Protein 6ZPM (pdb70)

Organism: Trypanosoma cruzi (NCBI:txid5693)

Secondary structure (DSSP, 8-state):
-HHHHHHHHHHHHHHHHHHHHHHHHHHHHHHHHHHHHHHHHHHHHHHHHHHHHHHHHHHHHHHHHHHHHHHHHHHHHHHHHHHHHHHHHHHHHHHHHHHHHT-/-HHHHHHHHHHHHHHHHHHHHHHHHHHHHHHHHHHHHHHHHHHHHHHHHHHHHHHHHHHHHHHHHHHHHHHHHHHHHHHHHHHHHHHHHHHHHHHHHHH-

Foldseek 3Di:
DVVVVVVVVVVVVVVVVVVVVVVVVVVVVVVVVVVVVVVVVVVVVVVVVVVVVVVVVVVVVVVVVVVVVVVVVVVVVVVVVVVVVVVVVVVVVVVVVVVVVVD/DVVVVVVVVVVVVVVVVVVVVVVVVVVVVVVVVVVVVVVVVVVVVVVVVVVVVVVVVVVVVVVVVVVVVVVVVVVVVVVVVVVVVVVVVVVVVVCVVVVD

Structure (mmCIF, N/CA/C/O backbone):
data_6ZPM
#
_entry.id   6ZPM
#
_cell.length_a   33.620
_cell.length_b   25.310
_cell.length_c   136.880
_cell.angle_alpha   90.000
_cell.angle_beta   96.810
_cell.angle_gamma   90.000
#
_symmetry.space_group_name_H-M   'P 1 21 1'
#
loop_
_entity.id
_entity.type
_entity.pdbx_description
1 polymer 'Trypanosoma cruzi KKT4 117-218'
2 non-polymer THREONINE
3 water water
#
loop_
_atom_site.group_PDB
_atom_site.id
_atom_site.type_symbol
_atom_site.label_atom_id
_atom_site.label_alt_id
_atom_site.label_comp_id
_atom_site.label_asym_id
_atom_site.label_entity_id
_atom_site.label_seq_id
_atom_site.pdbx_PDB_ins_code
_atom_site.Cartn_x
_atom_site.Cartn_y
_atom_site.Cartn_z
_atom_site.occupancy
_atom_site.B_iso_or_equiv
_atom_site.auth_seq_id
_atom_site.auth_comp_id
_atom_site.auth_asym_id
_atom_site.auth_atom_id
_atom_site.pdbx_PDB_model_num
ATOM 1 N N . SER A 1 2 ? 45.606 5.848 194.881 1.00 38.38 116 SER A N 1
ATOM 2 C CA . SER A 1 2 ? 44.293 5.340 194.425 1.00 40.90 116 SER A CA 1
ATOM 3 C C . SER A 1 2 ? 43.615 6.489 193.713 1.00 29.09 116 SER A C 1
ATOM 4 O O . SER A 1 2 ? 43.188 6.302 192.653 1.00 34.40 116 SER A O 1
ATOM 6 N N . SER A 1 3 ? 43.550 7.635 194.359 1.00 31.42 117 SER A N 1
ATOM 7 C CA . SER A 1 3 ? 43.049 8.851 193.696 1.00 29.28 117 SER A CA 1
ATOM 8 C C . SER A 1 3 ? 43.852 9.023 192.398 1.00 30.58 117 SER A C 1
ATOM 9 O O . SER A 1 3 ? 43.250 9.263 191.369 1.00 23.43 117 SER A O 1
ATOM 12 N N . LEU A 1 4 ? 45.173 9.014 192.455 1.00 28.53 118 LEU A N 1
ATOM 13 C CA . LEU A 1 4 ? 45.954 9.198 191.222 1.00 24.56 118 LEU A CA 1
ATOM 14 C C . LEU A 1 4 ? 45.638 8.083 190.222 1.00 28.64 118 LEU A C 1
ATOM 15 O O . LEU A 1 4 ? 45.407 8.386 189.079 1.00 21.15 118 LEU A O 1
ATOM 20 N N . GLN A 1 5 ? 45.612 6.843 190.681 1.00 28.16 119 GLN A N 1
ATOM 21 C CA . GLN A 1 5 ? 45.378 5.727 189.769 1.00 26.57 119 GLN A CA 1
ATOM 22 C C . GLN A 1 5 ? 43.985 5.795 189.154 1.00 22.08 119 GLN A C 1
ATOM 23 O O . GLN A 1 5 ? 43.806 5.460 187.979 1.00 26.45 119 GLN A O 1
ATOM 25 N N . ARG A 1 6 ? 42.985 6.220 189.931 1.00 27.56 120 ARG A N 1
ATOM 26 C CA . ARG A 1 6 ? 41.636 6.339 189.384 1.00 26.66 120 ARG A CA 1
ATOM 27 C C . ARG A 1 6 ? 41.594 7.350 188.244 1.00 23.62 120 ARG A C 1
ATOM 28 O O . ARG A 1 6 ? 41.004 7.087 187.189 1.00 20.23 120 ARG A O 1
ATOM 30 N N . TYR A 1 7 ? 42.239 8.504 188.432 1.00 20.33 121 TYR A N 1
ATOM 31 C CA . TYR A 1 7 ? 42.265 9.529 187.393 1.00 15.28 121 TYR A CA 1
ATOM 32 C C . TYR A 1 7 ? 43.025 9.056 186.161 1.00 19.60 121 TYR A C 1
ATOM 33 O O . TYR A 1 7 ? 42.573 9.271 185.030 1.00 13.32 121 TYR A O 1
ATOM 42 N N . GLU A 1 8 ? 44.178 8.407 186.359 1.00 18.05 122 GLU A N 1
ATOM 43 C CA . GLU A 1 8 ? 44.994 7.967 185.229 1.00 18.95 122 GLU A CA 1
ATOM 44 C C . GLU A 1 8 ? 44.285 6.899 184.402 1.00 16.97 122 GLU A C 1
ATOM 45 O O . GLU A 1 8 ? 44.438 6.862 183.174 1.00 17.59 122 GLU A O 1
ATOM 51 N N . LYS A 1 9 ? 43.506 6.031 185.048 1.00 18.28 123 LYS A N 1
ATOM 52 C CA . LYS A 1 9 ? 42.737 5.040 184.301 1.00 25.53 123 LYS A CA 1
ATOM 53 C C . LYS A 1 9 ? 41.663 5.706 183.452 1.00 23.55 123 LYS A C 1
ATOM 54 O O . LYS A 1 9 ? 41.437 5.315 182.301 1.00 22.37 123 LYS A O 1
ATOM 56 N N . LEU A 1 10 ? 40.986 6.711 184.007 1.00 21.05 124 LEU A N 1
ATOM 57 C CA . LEU A 1 10 ? 40.004 7.459 183.232 1.00 19.60 124 LEU A CA 1
ATOM 58 C C . LEU A 1 10 ? 40.664 8.266 182.117 1.00 14.56 124 LEU A C 1
ATOM 59 O O . LEU A 1 10 ? 40.068 8.447 181.047 1.00 19.71 124 LEU A O 1
ATOM 64 N N . VAL A 1 11 ? 41.895 8.739 182.339 1.00 20.07 125 VAL A N 1
ATOM 65 C CA . VAL A 1 11 ? 42.620 9.481 181.308 1.00 17.84 125 VAL A CA 1
ATOM 66 C C . VAL A 1 11 ? 42.869 8.605 180.086 1.00 19.35 125 VAL A C 1
ATOM 67 O O . VAL A 1 11 ? 42.746 9.057 178.940 1.00 17.71 125 VAL A O 1
ATOM 71 N N . LYS A 1 12 ? 43.237 7.340 180.307 1.00 27.00 126 LYS A N 1
ATOM 72 C CA . LYS A 1 12 ? 43.507 6.450 179.182 1.00 24.90 126 LYS A CA 1
ATOM 73 C C . LYS A 1 12 ? 42.241 6.184 178.379 1.00 21.45 126 LYS A C 1
ATOM 74 O O . LYS A 1 12 ? 42.281 6.115 177.146 1.00 21.85 126 LYS A O 1
ATOM 76 N N . GLU A 1 13 ? 41.105 6.031 179.065 1.00 19.12 127 GLU A N 1
ATOM 77 C CA . GLU A 1 13 ? 39.836 5.900 178.362 1.00 19.40 127 GLU A CA 1
ATOM 78 C C . GLU A 1 13 ? 39.511 7.161 177.574 1.00 18.81 127 GLU A C 1
ATOM 79 O O . GLU A 1 13 ? 38.930 7.083 176.485 1.00 21.52 127 GLU A O 1
ATOM 85 N N . CYS A 1 14 ? 39.900 8.329 178.086 1.00 18.32 128 CYS A N 1
ATOM 86 C CA . CYS A 1 14 ? 39.578 9.558 177.372 1.00 19.91 128 CYS A CA 1
ATOM 87 C C . CYS A 1 14 ? 40.386 9.653 176.072 1.00 20.16 128 CYS A C 1
ATOM 88 O O . CYS A 1 14 ? 39.860 10.106 175.048 1.00 21.07 128 CYS A O 1
ATOM 91 N N . ARG A 1 15 ? 41.604 9.153 176.134 1.00 27.02 129 ARG A N 1
ATOM 92 C CA . ARG A 1 15 ? 42.469 9.078 174.942 1.00 26.20 129 ARG A CA 1
ATOM 93 C C . ARG A 1 15 ? 41.839 8.122 173.913 1.00 20.67 129 ARG A C 1
ATOM 94 O O . ARG A 1 15 ? 41.791 8.511 172.811 1.00 26.86 129 ARG A O 1
ATOM 102 N N . ARG A 1 16 ? 41.407 6.919 174.296 1.00 23.35 130 ARG A N 1
ATOM 103 C CA . ARG A 1 16 ? 40.761 5.943 173.431 1.00 24.77 130 ARG A CA 1
ATOM 104 C C . ARG A 1 16 ? 39.542 6.544 172.748 1.00 28.77 130 ARG A C 1
ATOM 105 O O . ARG A 1 16 ? 39.369 6.411 171.533 1.00 28.27 130 ARG A O 1
ATOM 113 N N . LEU A 1 17 ? 38.700 7.240 173.513 1.00 22.38 131 LEU A N 1
ATOM 114 C CA . LEU A 1 17 ? 37.535 7.886 172.915 1.00 25.48 131 LEU A CA 1
ATOM 115 C C . LEU A 1 17 ? 37.953 9.001 171.968 1.00 23.32 131 LEU A C 1
ATOM 116 O O . LEU A 1 17 ? 37.403 9.130 170.866 1.00 23.03 131 LEU A O 1
ATOM 121 N N . GLU A 1 18 ? 38.928 9.814 172.381 1.00 26.15 132 GLU A N 1
ATOM 122 C CA . GLU A 1 18 ? 39.405 10.900 171.5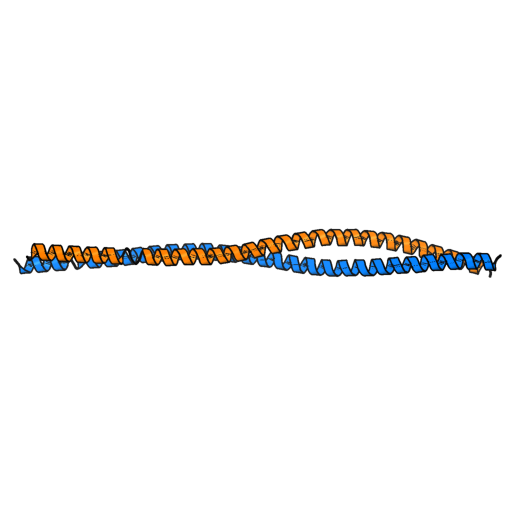34 1.00 26.43 132 GLU A CA 1
ATOM 123 C C . GLU A 1 18 ? 39.976 10.366 170.225 1.00 29.13 132 GLU A C 1
ATOM 124 O O . GLU A 1 18 ? 39.650 10.868 169.144 1.00 28.19 132 GLU A O 1
ATOM 130 N N . GLU A 1 19 ? 40.825 9.338 170.302 1.00 28.75 133 GLU A N 1
ATOM 131 C CA . GLU A 1 19 ? 41.374 8.746 169.084 1.00 37.87 133 GLU A CA 1
ATOM 132 C C . GLU A 1 19 ? 40.275 8.138 168.223 1.00 33.33 133 GLU A C 1
ATOM 133 O O . GLU A 1 19 ? 40.328 8.218 166.990 1.00 39.40 133 GLU A O 1
ATOM 135 N N . GLU A 1 20 ? 39.268 7.527 168.853 1.00 30.19 134 GLU A N 1
ATOM 136 C CA . GLU A 1 20 ? 38.175 6.931 168.089 1.00 35.15 134 GLU A CA 1
ATOM 137 C C . GLU A 1 20 ? 37.332 7.998 167.403 1.00 32.93 134 GLU A C 1
ATOM 138 O O . GLU A 1 20 ? 36.850 7.793 166.283 1.00 33.77 134 GLU A O 1
ATOM 144 N N . LEU A 1 21 ? 37.141 9.143 168.059 1.00 36.18 135 LEU A N 1
ATOM 145 C CA . LEU A 1 21 ? 36.395 10.235 167.446 1.00 30.19 135 LEU A CA 1
ATOM 146 C C . LEU A 1 21 ? 37.141 10.808 166.248 1.00 38.08 135 LEU A C 1
ATOM 147 O O . LEU A 1 21 ? 36.521 11.200 165.252 1.00 37.06 135 LEU A O 1
ATOM 152 N N . GLU A 1 22 ? 38.473 10.864 166.323 1.00 35.21 136 GLU A N 1
ATOM 153 C CA . GLU A 1 22 ? 39.250 11.393 165.207 1.00 39.03 136 GLU A CA 1
ATOM 154 C C . GLU A 1 22 ? 39.178 10.473 163.998 1.00 36.43 136 GLU A C 1
ATOM 155 O O . GLU A 1 22 ? 39.070 10.944 162.861 1.00 33.12 136 GLU A O 1
ATOM 161 N N . GLN A 1 23 ? 39.250 9.160 164.227 1.00 41.67 137 GLN A N 1
ATOM 162 C CA . GLN A 1 23 ? 39.081 8.204 163.139 1.00 42.30 137 GLN A CA 1
ATOM 163 C C . GLN A 1 23 ? 37.711 8.355 162.492 1.00 41.28 137 GLN A C 1
ATOM 164 O O . GLN A 1 23 ? 37.590 8.370 161.263 1.00 39.55 137 GLN A O 1
ATOM 170 N N . LYS A 1 24 ? 36.663 8.475 163.311 1.00 36.25 138 LYS A N 1
ATOM 171 C CA . LYS A 1 24 ? 35.324 8.679 162.767 1.00 36.77 138 LYS A CA 1
ATOM 172 C C . LYS A 1 24 ? 35.201 10.034 162.085 1.00 40.66 138 LYS A C 1
ATOM 173 O O . LYS A 1 24 ? 34.480 10.164 161.088 1.00 42.43 138 LYS A O 1
ATOM 175 N N . THR A 1 25 ? 35.895 11.050 162.600 1.00 33.62 139 THR A N 1
ATOM 176 C CA . THR A 1 25 ? 35.895 12.352 161.944 1.00 33.51 139 THR A CA 1
ATOM 177 C C . THR A 1 25 ? 36.567 12.277 160.579 1.00 42.99 139 THR A C 1
ATOM 178 O O . THR A 1 25 ? 36.094 12.882 159.609 1.00 39.75 139 THR A O 1
ATOM 182 N N . HIS A 1 26 ? 37.671 11.535 160.485 1.00 39.37 140 HIS A N 1
ATOM 183 C CA . HIS A 1 26 ? 38.346 11.363 159.203 1.00 44.56 140 HIS A CA 1
ATOM 184 C C . HIS A 1 26 ? 37.479 10.580 158.226 1.00 46.45 140 HIS A C 1
ATOM 185 O O . HIS A 1 26 ? 37.413 10.918 157.037 1.00 39.96 140 HIS A O 1
ATOM 192 N N . GLU A 1 27 ? 36.803 9.535 158.710 1.00 42.34 141 GLU A N 1
ATOM 193 C CA . GLU A 1 27 ? 35.922 8.754 157.846 1.00 43.82 141 GLU A CA 1
ATOM 194 C C . GLU A 1 27 ? 34.760 9.595 157.335 1.00 46.58 141 GLU A C 1
ATOM 195 O O . GLU A 1 27 ? 34.366 9.479 156.169 1.00 40.97 141 GLU A O 1
ATOM 201 N N . ALA A 1 28 ? 34.194 10.445 158.195 1.00 43.71 142 ALA A N 1
ATOM 202 C CA . ALA A 1 28 ? 33.133 11.337 157.746 1.00 38.84 142 ALA A CA 1
ATOM 203 C C . ALA A 1 28 ? 33.664 12.392 156.787 1.00 47.43 142 ALA A C 1
ATOM 204 O O . ALA A 1 28 ? 32.941 12.828 155.884 1.00 47.73 142 ALA A O 1
ATOM 206 N N . SER A 1 29 ? 34.918 12.813 156.965 1.00 47.77 143 SER A N 1
ATOM 207 C CA . SER A 1 29 ? 35.499 13.797 156.058 1.00 49.49 143 SER A CA 1
ATOM 208 C C . SER A 1 29 ? 35.721 13.201 154.674 1.00 47.97 143 SER A C 1
ATOM 209 O O . SER A 1 29 ? 35.435 13.850 153.660 1.00 49.16 143 SER A O 1
ATOM 212 N N . ASP A 1 30 ? 36.212 11.959 154.609 1.00 49.04 144 ASP A N 1
ATOM 213 C CA . ASP A 1 30 ? 36.380 11.292 153.322 1.00 44.31 144 ASP A CA 1
ATOM 214 C C . ASP A 1 30 ? 35.036 11.014 152.661 1.00 46.59 144 ASP A C 1
ATOM 215 O O . ASP A 1 30 ? 34.901 11.136 151.437 1.00 47.67 144 ASP A O 1
ATOM 220 N N . ALA A 1 31 ? 34.031 10.634 153.451 1.00 42.79 145 ALA A N 1
ATOM 221 C CA . ALA A 1 31 ? 32.737 10.272 152.883 1.00 44.58 145 ALA A CA 1
ATOM 222 C C . ALA A 1 31 ? 32.051 11.478 152.254 1.00 48.06 145 ALA A C 1
ATOM 223 O O . ALA A 1 31 ? 31.592 11.416 151.108 1.00 45.42 145 ALA A O 1
ATOM 225 N N . SER A 1 32 ? 31.971 12.589 152.990 1.00 43.21 146 SER A N 1
ATOM 226 C CA . SER A 1 32 ? 31.302 13.775 152.469 1.00 47.55 146 SER A CA 1
ATOM 227 C C . SER A 1 32 ? 32.039 14.386 151.283 1.00 48.91 146 SER A C 1
ATOM 228 O O . SER A 1 32 ? 31.414 15.076 150.470 1.00 46.35 146 SER A O 1
ATOM 231 N N . GLN A 1 33 ? 33.349 14.157 151.166 1.00 46.44 147 GLN A N 1
ATOM 232 C CA . GLN A 1 33 ? 34.056 14.584 149.964 1.00 50.11 147 GLN A CA 1
ATOM 233 C C . GLN A 1 33 ? 33.672 13.717 148.772 1.00 55.61 147 GLN A C 1
ATOM 234 O O . GLN A 1 33 ? 33.515 14.221 147.653 1.00 46.91 147 GLN A O 1
ATOM 240 N N . ARG A 1 34 ? 33.511 12.410 148.994 1.00 51.00 148 ARG A N 1
ATOM 241 C CA . ARG A 1 34 ? 33.093 11.526 147.913 1.00 44.26 148 ARG A CA 1
ATOM 242 C C . ARG A 1 34 ? 31.666 11.825 147.467 1.00 48.85 148 ARG A C 1
ATOM 243 O O . ARG A 1 34 ? 31.355 11.696 146.278 1.00 53.26 148 ARG A O 1
ATOM 251 N N . VAL A 1 35 ? 30.791 12.229 148.391 1.00 45.26 149 VAL A N 1
ATOM 252 C CA . VAL A 1 35 ? 29.446 12.653 148.005 1.00 46.33 149 VAL A CA 1
ATOM 253 C C . VAL A 1 35 ? 29.522 13.830 147.044 1.00 49.22 149 VAL A C 1
ATOM 254 O O . VAL A 1 35 ? 28.847 13.855 146.008 1.00 49.35 149 VAL A O 1
ATOM 258 N N . ARG A 1 36 ? 30.344 14.828 147.380 1.00 49.76 150 ARG A N 1
ATOM 259 C CA . ARG A 1 36 ? 30.433 16.027 146.553 1.00 51.75 150 ARG A CA 1
ATOM 260 C C . ARG A 1 36 ? 30.955 15.702 145.160 1.00 48.96 150 ARG A C 1
ATOM 261 O O . ARG A 1 36 ? 30.494 16.277 144.168 1.00 47.33 150 ARG A O 1
ATOM 269 N N . GLN A 1 37 ? 31.918 14.782 145.064 1.00 47.93 151 GLN A N 1
ATOM 270 C CA . GLN A 1 37 ? 32.410 14.361 143.757 1.00 48.19 151 GLN A CA 1
ATOM 271 C C . GLN A 1 37 ? 31.337 13.606 142.982 1.00 51.36 151 GLN A C 1
ATOM 272 O O . GLN A 1 37 ? 31.225 13.755 141.759 1.00 47.31 151 GLN A O 1
ATOM 278 N N . LEU A 1 38 ? 30.548 12.781 143.676 1.00 47.67 152 LEU A N 1
ATOM 279 C CA . LEU A 1 38 ? 29.476 12.051 143.007 1.00 49.51 152 LEU A CA 1
ATOM 280 C C . LEU A 1 38 ? 28.389 12.995 142.516 1.00 46.61 152 LEU A C 1
ATOM 281 O O . LEU A 1 38 ? 27.851 12.811 141.419 1.00 47.03 152 LEU A O 1
ATOM 286 N N . GLU A 1 39 ? 28.048 14.006 143.318 1.00 46.07 153 GLU A N 1
ATOM 287 C CA . GLU A 1 39 ? 27.017 14.953 142.907 1.00 47.88 153 GLU A CA 1
ATOM 288 C C . GLU A 1 39 ? 27.448 15.733 141.671 1.00 50.64 153 GLU A C 1
ATOM 289 O O . GLU A 1 39 ? 26.620 16.046 140.807 1.00 45.68 153 GLU A O 1
ATOM 295 N N . ARG A 1 40 ? 28.742 16.003 141.561 1.00 45.37 154 ARG A N 1
ATOM 296 C CA . ARG A 1 40 ? 29.290 16.728 140.392 1.00 44.82 154 ARG A CA 1
ATOM 297 C C . ARG A 1 40 ? 29.236 15.799 139.181 1.00 54.42 154 ARG A C 1
ATOM 298 O O . ARG A 1 40 ? 28.791 16.230 138.119 1.00 57.43 154 ARG A O 1
ATOM 306 N N . GLU A 1 41 ? 29.689 14.560 139.357 1.00 49.53 155 GLU A N 1
ATOM 307 C CA . GLU A 1 41 ? 29.644 13.590 138.268 1.00 45.85 155 GLU A CA 1
ATOM 308 C C . GLU A 1 41 ? 28.210 13.281 137.858 1.00 46.25 155 GLU A C 1
ATOM 309 O O . GLU A 1 41 ? 27.941 13.050 136.675 1.00 50.53 155 GLU A O 1
ATOM 311 N N . THR A 1 42 ? 27.280 13.283 138.816 1.00 46.63 156 THR A N 1
ATOM 312 C CA . THR A 1 42 ? 25.878 13.027 138.497 1.00 46.18 156 THR A CA 1
ATOM 313 C C . THR A 1 42 ? 25.314 14.094 137.565 1.00 51.69 156 THR A C 1
ATOM 314 O O . THR A 1 42 ? 24.621 13.774 136.591 1.00 48.72 156 THR A O 1
ATOM 318 N N . THR A 1 43 ? 25.598 15.370 137.840 1.00 50.73 157 THR A N 1
ATOM 319 C CA . THR A 1 43 ? 25.089 16.432 136.976 1.00 56.88 157 THR A CA 1
ATOM 320 C C . THR A 1 43 ? 25.835 16.472 135.647 1.00 54.70 157 THR A C 1
ATOM 321 O O . THR A 1 43 ? 25.261 16.842 134.619 1.00 44.79 157 THR A O 1
ATOM 325 N N . ARG A 1 44 ? 27.116 16.102 135.656 1.00 54.08 158 ARG A N 1
ATOM 326 C CA . ARG A 1 44 ? 27.874 16.032 134.410 1.00 51.45 158 ARG A CA 1
ATOM 327 C C . ARG A 1 44 ? 27.339 14.931 133.507 1.00 49.12 158 ARG A C 1
ATOM 328 O O . ARG A 1 44 ? 27.166 15.138 132.300 1.00 48.62 158 ARG A O 1
ATOM 330 N N . LEU A 1 45 ? 27.061 13.756 134.076 1.00 44.62 159 LEU A N 1
ATOM 331 C CA . LEU A 1 45 ? 26.494 12.669 133.286 1.00 48.95 159 LEU A CA 1
ATOM 332 C C . LEU A 1 45 ? 25.076 12.995 132.834 1.00 50.69 159 LEU A C 1
ATOM 333 O O . LEU A 1 45 ? 24.709 12.724 131.685 1.00 43.15 159 LEU A O 1
ATOM 338 N N . MET A 1 46 ? 24.264 13.573 133.722 1.00 43.19 160 MET A N 1
ATOM 339 C CA . MET A 1 46 ? 22.912 13.970 133.338 1.00 51.02 160 MET A CA 1
ATOM 340 C C . MET A 1 46 ? 22.937 14.957 132.177 1.00 53.96 160 MET A C 1
ATOM 341 O O . MET A 1 46 ? 22.118 14.864 131.253 1.00 48.36 160 MET A O 1
ATOM 346 N N . ARG A 1 47 ? 23.878 15.905 132.205 1.00 48.62 161 ARG A N 1
ATOM 347 C CA . ARG A 1 47 ? 23.994 16.868 131.115 1.00 58.12 161 ARG A CA 1
ATOM 348 C C . ARG A 1 47 ? 24.339 16.178 129.800 1.00 59.09 161 ARG A C 1
ATOM 349 O O . ARG A 1 47 ? 23.867 16.588 128.733 1.00 56.84 161 ARG A O 1
ATOM 351 N N . ARG A 1 48 ? 25.158 15.126 129.854 1.00 44.29 162 ARG A N 1
ATOM 352 C CA . ARG A 1 48 ? 25.520 14.433 128.624 1.00 52.63 162 ARG A CA 1
ATOM 353 C C . ARG A 1 48 ? 24.367 13.591 128.095 1.00 50.57 162 ARG A C 1
ATOM 354 O O . ARG A 1 48 ? 24.205 13.468 126.874 1.00 47.94 162 ARG A O 1
ATOM 362 N N . VAL A 1 49 ? 23.560 13.011 128.987 1.00 39.63 163 VAL A N 1
ATOM 363 C CA . VAL A 1 49 ? 22.385 12.259 128.551 1.00 46.55 163 VAL A CA 1
ATOM 364 C C . VAL A 1 49 ? 21.448 13.161 127.756 1.00 50.44 163 VAL A C 1
ATOM 365 O O . VAL A 1 49 ? 20.962 12.788 126.681 1.00 47.36 163 VAL A O 1
ATOM 369 N N . GLU A 1 50 ? 21.195 14.368 128.270 1.00 42.08 164 GLU A N 1
ATOM 370 C CA . GLU A 1 50 ? 20.319 15.306 127.575 1.00 50.14 164 GLU A CA 1
ATOM 371 C C . GLU A 1 50 ? 20.912 15.726 126.236 1.00 51.06 164 GLU A C 1
ATOM 372 O O . GLU A 1 50 ? 20.179 15.932 125.261 1.00 51.47 164 GLU A O 1
ATOM 378 N N . GLN A 1 51 ? 22.237 15.871 126.173 1.00 54.89 165 GLN A N 1
ATOM 379 C CA . GLN A 1 51 ? 22.887 16.201 124.909 1.00 59.15 165 GLN A CA 1
ATOM 380 C C . GLN A 1 51 ? 22.690 15.084 123.894 1.00 53.47 165 GLN A C 1
ATOM 381 O O . GLN A 1 51 ? 22.228 15.320 122.770 1.00 56.68 165 GLN A O 1
ATOM 387 N N . LEU A 1 52 ? 23.031 13.853 124.278 1.00 47.33 166 LEU A N 1
ATOM 388 C CA . LEU A 1 52 ? 22.959 12.741 123.341 1.00 44.92 166 LEU A CA 1
ATOM 389 C C . LEU A 1 52 ? 21.529 12.480 122.885 1.00 46.37 166 LEU A C 1
ATOM 390 O O . LEU A 1 52 ? 21.306 12.112 121.725 1.00 41.70 166 LEU A O 1
ATOM 395 N N . VAL A 1 53 ? 20.549 12.670 123.770 1.00 42.92 167 VAL A N 1
ATOM 396 C CA . VAL A 1 53 ? 19.155 12.520 123.363 1.00 46.07 167 VAL A CA 1
ATOM 397 C C . VAL A 1 53 ? 18.790 13.575 122.324 1.00 50.28 167 VAL A C 1
ATOM 398 O O . VAL A 1 53 ? 18.109 13.282 121.332 1.00 41.81 167 VAL A O 1
ATOM 402 N N . SER A 1 54 ? 19.251 14.813 122.521 1.00 46.35 168 SER A N 1
ATOM 403 C CA . SER A 1 54 ? 19.004 15.861 121.534 1.00 51.04 168 SER A CA 1
ATOM 404 C C . SER A 1 54 ? 19.697 15.551 120.212 1.00 41.40 168 SER A C 1
ATOM 405 O O . SER A 1 54 ? 19.137 15.797 119.135 1.00 41.50 168 SER A O 1
ATOM 408 N N . ALA A 1 55 ? 20.917 15.010 120.273 1.00 43.93 169 ALA A N 1
ATOM 409 C CA . ALA A 1 55 ? 21.623 14.634 119.053 1.00 47.88 169 ALA A CA 1
ATOM 410 C C . ALA A 1 55 ? 20.881 13.535 118.306 1.00 41.66 169 ALA A C 1
ATOM 411 O O . ALA A 1 55 ? 20.851 13.525 117.070 1.00 44.30 169 ALA A O 1
ATOM 413 N N . VAL A 1 56 ? 20.274 12.603 119.042 1.00 40.67 170 VAL A N 1
ATOM 414 C CA . VAL A 1 56 ? 19.529 11.517 118.412 1.00 39.12 170 VAL A CA 1
ATOM 415 C C . VAL A 1 56 ? 18.335 12.072 117.644 1.00 45.80 170 VAL A C 1
ATOM 416 O O . VAL A 1 56 ? 18.116 11.735 116.475 1.00 44.11 170 VAL A O 1
ATOM 420 N N . GLU A 1 57 ? 17.555 12.945 118.287 1.00 42.42 171 GLU A N 1
ATOM 421 C CA . GLU A 1 57 ? 16.387 13.525 117.631 1.00 45.30 171 GLU A CA 1
ATOM 422 C C . GLU A 1 57 ? 16.780 14.403 116.451 1.00 40.88 171 GLU A C 1
ATOM 423 O O . GLU A 1 57 ? 16.024 14.509 115.476 1.00 44.01 171 GLU A O 1
ATOM 425 N N . GLY A 1 58 ? 17.947 15.044 116.518 1.00 39.60 172 GLY A N 1
ATOM 426 C CA . GLY A 1 58 ? 18.416 15.817 115.380 1.00 45.04 172 GLY A CA 1
ATOM 427 C C . GLY A 1 58 ? 18.785 14.943 114.196 1.00 43.96 172 GLY A C 1
ATOM 428 O O . GLY A 1 58 ? 18.498 15.285 113.045 1.00 44.57 172 GLY A O 1
ATOM 429 N N . GLN A 1 59 ? 19.423 13.800 114.460 1.00 39.91 173 GLN A N 1
ATOM 430 C CA . GLN A 1 59 ? 19.791 12.894 113.378 1.00 37.44 173 GLN A CA 1
ATOM 431 C C . GLN A 1 59 ? 18.571 12.219 112.767 1.00 40.89 173 GLN A C 1
ATOM 432 O O . GLN A 1 59 ? 18.568 11.914 111.569 1.00 37.46 173 GLN A O 1
ATOM 438 N N . LYS A 1 60 ? 17.534 11.960 113.567 1.00 38.10 174 LYS A N 1
ATOM 439 C CA . LYS A 1 60 ? 16.337 11.329 113.021 1.00 37.59 174 LYS A CA 1
ATOM 440 C C . LYS A 1 60 ? 15.600 12.275 112.081 1.00 40.60 174 LYS A C 1
ATOM 441 O O . LYS A 1 60 ? 15.070 11.846 111.048 1.00 36.30 174 LYS A O 1
ATOM 443 N N . GLN A 1 61 ? 15.559 13.566 112.419 1.00 37.04 175 GLN A N 1
ATOM 444 C CA . GLN A 1 61 ? 14.925 14.537 111.534 1.00 41.12 175 GLN A CA 1
ATOM 445 C C . GLN A 1 61 ? 15.723 14.716 110.249 1.00 40.54 175 GLN A C 1
ATOM 446 O O . GLN A 1 61 ? 15.143 14.841 109.164 1.00 41.49 175 GLN A O 1
ATOM 452 N N . LYS A 1 62 ? 17.055 14.740 110.353 1.00 40.42 176 LYS A N 1
ATOM 453 C CA . LYS A 1 62 ?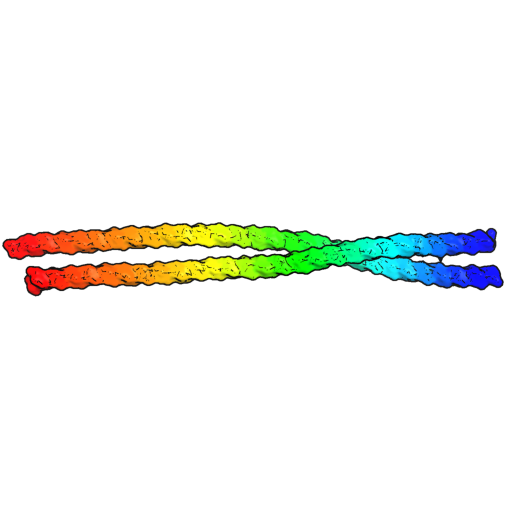 17.897 14.839 109.165 1.00 41.08 176 LYS A CA 1
ATOM 454 C C . LYS A 1 62 ? 17.691 13.644 108.243 1.00 42.46 176 LYS A C 1
ATOM 455 O O . LYS A 1 62 ? 17.686 13.789 107.014 1.00 40.69 176 LYS A O 1
ATOM 461 N N . LEU A 1 63 ? 17.510 12.455 108.821 1.00 38.70 177 LEU A N 1
ATOM 462 C CA . LEU A 1 63 ? 17.301 11.256 108.018 1.00 38.78 177 LEU A CA 1
ATOM 463 C C . LEU A 1 63 ? 15.987 11.325 107.248 1.00 41.89 177 LEU A C 1
ATOM 464 O O . LEU A 1 63 ? 15.942 10.996 106.057 1.00 37.79 177 LEU A O 1
ATOM 469 N N . ASP A 1 64 ? 14.909 11.754 107.910 1.00 36.84 178 ASP A N 1
ATOM 470 C CA . ASP A 1 64 ? 13.609 11.816 107.249 1.00 40.59 178 ASP A CA 1
ATOM 471 C C . ASP A 1 64 ? 13.602 12.856 106.135 1.00 40.24 178 ASP A C 1
ATOM 472 O O . ASP A 1 64 ? 12.990 12.643 105.081 1.00 33.40 178 ASP A O 1
ATOM 477 N N . GLU A 1 65 ? 14.282 13.985 106.348 1.00 34.77 179 GLU A N 1
ATOM 478 C CA . GLU A 1 65 ? 14.355 15.010 105.313 1.00 38.70 179 GLU A CA 1
ATOM 479 C C . GLU A 1 65 ? 15.262 14.587 104.164 1.00 33.90 179 GLU A C 1
ATOM 480 O O . GLU A 1 65 ? 15.008 14.951 103.011 1.00 34.27 179 GLU A O 1
ATOM 486 N N . THR A 1 66 ? 16.324 13.833 104.456 1.00 33.32 180 THR A N 1
ATOM 487 C CA . THR A 1 66 ? 17.164 13.294 103.392 1.00 33.50 180 THR A CA 1
ATOM 488 C C . THR A 1 66 ? 16.380 12.320 102.522 1.00 31.98 180 THR A C 1
ATOM 489 O O . THR A 1 66 ? 16.478 12.358 101.290 1.00 30.82 180 THR A O 1
ATOM 493 N N . GLU A 1 67 ? 15.586 11.447 103.149 1.00 31.02 181 GLU A N 1
ATOM 494 C CA . GLU A 1 67 ? 14.716 10.556 102.392 1.00 31.64 181 GLU A CA 1
ATOM 495 C C . GLU A 1 67 ? 13.733 11.347 101.541 1.00 32.95 181 GLU A C 1
ATOM 496 O O . GLU A 1 67 ? 13.486 11.001 100.380 1.00 29.54 181 GLU A O 1
ATOM 502 N N . ALA A 1 68 ? 13.165 12.417 1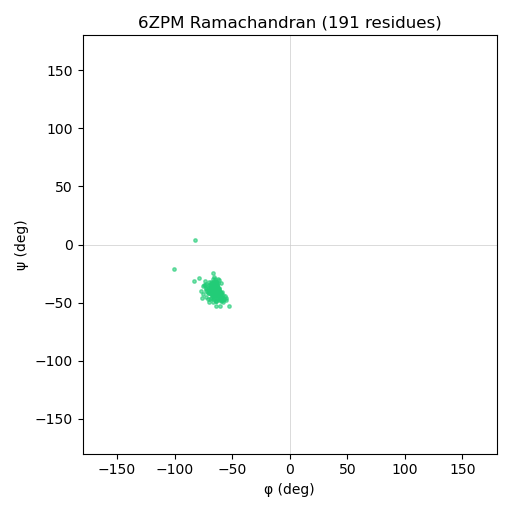02.100 1.00 33.85 182 ALA A N 1
ATOM 503 C CA . ALA A 1 68 ? 12.252 13.254 101.331 1.00 34.40 182 ALA A CA 1
ATOM 504 C C . ALA A 1 68 ? 12.961 13.893 100.143 1.00 31.33 182 ALA A C 1
ATOM 505 O O . ALA A 1 68 ? 12.409 13.947 99.039 1.00 30.96 182 ALA A O 1
ATOM 507 N N . LYS A 1 69 ? 14.188 14.380 100.350 1.00 31.63 183 LYS A N 1
ATOM 508 C CA . LYS A 1 69 ? 14.939 14.993 99.258 1.00 31.40 183 LYS A CA 1
ATOM 509 C C . LYS A 1 69 ? 15.297 13.971 98.186 1.00 29.89 183 LYS A C 1
ATOM 510 O O . LYS A 1 69 ? 15.253 14.280 96.989 1.00 31.33 183 LYS A O 1
ATOM 516 N N . HIS A 1 70 ? 15.662 12.753 98.594 1.00 29.28 184 HIS A N 1
ATOM 517 C CA . HIS A 1 70 ? 15.956 11.710 97.616 1.00 28.10 184 HIS A CA 1
ATOM 518 C C . HIS A 1 70 ? 14.735 11.419 96.751 1.00 30.11 184 HIS A C 1
ATOM 519 O O . HIS A 1 70 ? 14.852 11.260 95.529 1.00 26.57 184 HIS A O 1
ATOM 526 N N . LYS A 1 71 ? 13.548 11.377 97.365 1.00 27.86 185 LYS A N 1
ATOM 527 C CA . LYS A 1 71 ? 12.329 11.078 96.621 1.00 27.45 185 LYS A CA 1
ATOM 528 C C . LYS A 1 71 ? 11.999 12.170 95.612 1.00 27.37 185 LYS A C 1
ATOM 529 O O . LYS A 1 71 ? 11.455 11.875 94.543 1.00 28.78 185 LYS A O 1
ATOM 535 N N . LEU A 1 72 ? 12.316 13.427 95.927 1.00 28.42 186 LEU A N 1
ATOM 536 C CA . LEU A 1 72 ? 12.089 14.498 94.962 1.00 36.12 186 LEU A CA 1
ATOM 537 C C . LEU A 1 72 ? 13.075 14.411 93.803 1.00 35.17 186 LEU A C 1
ATOM 538 O O . LEU A 1 72 ? 12.691 14.584 92.638 1.00 28.42 186 LEU A O 1
ATOM 543 N N . GLU A 1 73 ? 14.348 14.128 94.100 1.00 27.34 187 GLU A N 1
ATOM 544 C CA . GLU A 1 73 ? 15.353 14.029 93.044 1.00 31.53 187 GLU A CA 1
ATOM 545 C C . GLU A 1 73 ? 15.039 12.893 92.077 1.00 25.18 187 GLU A C 1
ATOM 546 O O . GLU A 1 73 ? 15.268 13.018 90.868 1.00 24.46 187 GLU A O 1
ATOM 552 N N . LEU A 1 74 ? 14.520 11.773 92.588 1.00 24.89 188 LEU A N 1
ATOM 553 C CA . LEU A 1 74 ? 14.123 10.672 91.714 1.00 26.18 188 LEU A CA 1
ATOM 554 C C . LEU A 1 74 ? 12.995 11.086 90.773 1.00 26.45 188 LEU A C 1
ATOM 555 O O . LEU A 1 74 ? 12.986 10.705 89.595 1.00 23.53 188 LEU A O 1
ATOM 560 N N . ALA A 1 75 ? 12.030 11.859 91.277 1.00 26.75 189 ALA A N 1
ATOM 561 C CA . ALA A 1 75 ? 10.922 12.302 90.432 1.00 23.83 189 ALA A CA 1
ATOM 562 C C . ALA A 1 75 ? 11.399 13.275 89.367 1.00 25.37 189 ALA A C 1
ATOM 563 O O . ALA A 1 75 ? 10.912 13.251 88.228 1.00 24.16 189 ALA A O 1
ATOM 565 N N . GLU A 1 76 ? 12.348 14.144 89.715 1.00 24.83 190 GLU A N 1
ATOM 566 C CA . GLU A 1 76 ? 12.881 15.070 88.726 1.00 30.89 190 GLU A CA 1
ATOM 567 C C . GLU A 1 76 ? 13.697 14.346 87.662 1.00 26.95 190 GLU A C 1
ATOM 568 O O . GLU A 1 76 ? 13.694 14.757 86.497 1.00 22.28 190 GLU A O 1
ATOM 574 N N . ILE A 1 77 ? 14.391 13.272 88.039 1.00 24.28 191 ILE A N 1
ATOM 575 C CA . ILE A 1 77 ? 15.122 12.478 87.054 1.00 21.43 191 ILE A CA 1
ATOM 576 C C . ILE A 1 77 ? 14.158 11.822 86.075 1.00 20.22 191 ILE A C 1
ATOM 577 O O . ILE A 1 77 ? 14.398 11.810 84.862 1.00 19.34 191 ILE A O 1
ATOM 582 N N . GLU A 1 78 ? 13.055 11.267 86.582 1.00 20.27 192 GLU A N 1
ATOM 583 C CA . GLU A 1 78 ? 12.047 10.684 85.703 1.00 19.37 192 GLU A CA 1
ATOM 584 C C . GLU A 1 78 ? 11.451 11.733 84.772 1.00 19.92 192 GLU A C 1
ATOM 585 O O . GLU A 1 78 ? 11.200 11.453 83.594 1.00 19.92 192 GLU A O 1
ATOM 591 N N . ASN A 1 79 ? 11.219 12.945 85.282 1.00 24.84 193 ASN A N 1
ATOM 592 C CA . ASN A 1 79 ? 10.687 14.022 84.449 1.00 29.74 193 ASN A CA 1
ATOM 593 C C . ASN A 1 79 ? 11.630 14.347 83.301 1.00 22.59 193 ASN A C 1
ATOM 594 O O . ASN A 1 79 ? 11.215 14.413 82.138 1.00 24.51 193 ASN A O 1
ATOM 599 N N . ARG A 1 80 ? 12.883 14.604 83.617 1.00 24.53 194 ARG A N 1
ATOM 600 C CA . ARG A 1 80 ? 13.851 14.917 82.557 1.00 22.35 194 ARG A CA 1
ATOM 601 C C . ARG A 1 80 ? 13.961 13.763 81.555 1.00 20.94 194 ARG A C 1
ATOM 602 O O . ARG A 1 80 ? 14.124 14.035 80.413 1.00 21.34 194 ARG A O 1
ATOM 610 N N . HIS A 1 81 ? 13.981 12.533 82.020 1.00 20.08 195 HIS A N 1
ATOM 611 C CA . HIS A 1 81 ? 14.064 11.419 81.078 1.00 17.51 195 HIS A CA 1
ATOM 612 C C . HIS A 1 81 ? 12.853 11.391 80.155 1.00 15.09 195 HIS A C 1
ATOM 613 O O . HIS A 1 81 ? 12.985 11.126 78.953 1.00 14.02 195 HIS A O 1
ATOM 620 N N . GLU A 1 82 ? 11.663 11.654 80.700 1.00 15.48 196 GLU A N 1
ATOM 621 C CA . GLU A 1 82 ? 10.471 11.742 79.860 1.00 21.15 196 GLU A CA 1
ATOM 622 C C . GLU A 1 82 ? 10.596 12.874 78.849 1.00 17.62 196 GLU A C 1
ATOM 623 O O . GLU A 1 82 ? 10.207 12.725 77.684 1.00 17.20 196 GLU A O 1
ATOM 629 N N . LEU A 1 83 ? 11.144 14.013 79.277 1.00 19.54 197 LEU A N 1
ATOM 630 C CA . LEU A 1 83 ? 11.421 15.113 78.356 1.00 25.77 197 LEU A CA 1
ATOM 631 C C . LEU A 1 83 ? 12.290 14.661 77.184 1.00 22.25 197 LEU A C 1
ATOM 632 O O . LEU A 1 83 ? 12.000 14.970 76.022 1.00 19.55 197 LEU A O 1
ATOM 637 N N . GLU A 1 84 ? 13.374 13.937 77.470 1.00 16.51 198 GLU A N 1
ATOM 638 C CA . GLU A 1 84 ? 14.305 13.570 76.408 1.00 13.09 198 GLU A CA 1
ATOM 639 C C . GLU A 1 84 ? 13.716 12.500 75.495 1.00 15.50 198 GLU A C 1
ATOM 640 O O . GLU A 1 84 ? 13.934 12.527 74.279 1.00 13.91 198 GLU A O 1
ATOM 646 N N . ILE A 1 85 ? 12.983 11.544 76.065 1.00 16.44 199 ILE A N 1
ATOM 647 C CA . ILE A 1 85 ? 12.313 10.529 75.255 1.00 20.89 199 ILE A CA 1
ATOM 648 C C . ILE A 1 85 ? 11.351 11.191 74.274 1.00 19.65 199 ILE A C 1
ATOM 649 O O . ILE A 1 85 ? 11.347 10.884 73.076 1.00 15.39 199 ILE A O 1
ATOM 654 N N . GLN A 1 86 ? 10.536 12.127 74.767 1.00 16.43 200 GLN A N 1
ATOM 655 C CA . GLN A 1 86 ? 9.593 12.832 73.902 1.00 25.51 200 GLN A CA 1
ATOM 656 C C . GLN A 1 86 ? 10.315 13.634 72.827 1.00 22.26 200 GLN A C 1
ATOM 657 O O . GLN A 1 86 ? 9.837 13.734 71.689 1.00 20.67 200 GLN A O 1
ATOM 663 N N . SER A 1 87 ? 11.459 14.229 73.169 1.00 20.02 201 SER A N 1
ATOM 664 C CA . SER A 1 87 ? 12.208 14.993 72.179 1.00 19.07 201 SER A CA 1
ATOM 665 C C . SER A 1 87 ? 12.805 14.075 71.118 1.00 23.34 201 SER A C 1
ATOM 666 O O . SER A 1 87 ? 12.764 14.389 69.923 1.00 17.10 201 SER A O 1
ATOM 669 N N . LYS A 1 88 ? 13.341 12.924 71.535 1.00 17.90 202 LYS A N 1
ATOM 670 C CA . LYS A 1 88 ? 13.904 11.978 70.576 1.00 18.06 202 LYS A CA 1
ATOM 671 C C . LYS A 1 88 ? 12.827 11.443 69.643 1.00 25.01 202 LYS A C 1
ATOM 672 O O . LYS A 1 88 ? 12.998 11.429 68.419 1.00 20.47 202 LYS A O 1
ATOM 678 N N . MET A 1 89 ? 11.701 11.003 70.200 1.00 21.73 203 MET A N 1
ATOM 679 C CA . MET A 1 89 ? 10.670 10.435 69.345 1.00 28.81 203 MET A CA 1
ATOM 680 C C . MET A 1 89 ? 10.087 11.484 68.404 1.00 27.17 203 MET A C 1
ATOM 681 O O . MET A 1 89 ? 9.796 11.173 67.244 1.00 24.62 203 MET A O 1
ATOM 686 N N . SER A 1 90 ? 9.987 12.737 68.850 1.00 18.79 204 SER A N 1
ATOM 687 C CA . SER A 1 90 ? 9.477 13.792 67.982 1.00 23.32 204 SER A CA 1
ATOM 688 C C . SER A 1 90 ? 10.466 14.143 66.873 1.00 25.67 204 SER A C 1
ATOM 689 O O . SER A 1 90 ? 10.057 14.448 65.746 1.00 19.87 204 SER A O 1
ATOM 692 N N . SER A 1 91 ? 11.769 14.133 67.172 1.00 21.37 205 SER A N 1
ATOM 693 C CA . SER A 1 91 ? 12.746 14.374 66.116 1.00 15.45 205 SER A CA 1
ATOM 694 C C . SER A 1 91 ? 12.732 13.245 65.094 1.00 21.13 205 SER A C 1
ATOM 695 O O . SER A 1 91 ? 12.889 13.487 63.891 1.00 19.66 205 SER A O 1
ATOM 698 N N A HIS A 1 92 ? 12.530 12.007 65.553 0.54 19.98 206 HIS A N 1
ATOM 699 N N B HIS A 1 92 ? 12.559 12.002 65.554 0.46 20.05 206 HIS A N 1
ATOM 700 C CA A HIS A 1 92 ? 12.455 10.883 64.627 0.54 22.94 206 HIS A CA 1
ATOM 701 C CA B HIS A 1 92 ? 12.441 10.885 64.620 0.46 22.89 206 HIS A CA 1
ATOM 702 C C A HIS A 1 92 ? 11.198 10.948 63.764 0.54 23.42 206 HIS A C 1
ATOM 703 C C B HIS A 1 92 ? 11.220 11.052 63.727 0.46 23.42 206 HIS A C 1
ATOM 704 O O A HIS A 1 92 ? 11.227 10.533 62.600 0.54 17.91 206 HIS A O 1
ATOM 705 O O B HIS A 1 92 ? 11.287 10.805 62.517 0.46 17.65 206 HIS A O 1
ATOM 718 N N . GLU A 1 93 ? 10.094 11.477 64.308 1.00 19.54 207 GLU A N 1
ATOM 719 C CA . GLU A 1 93 ? 8.874 11.645 63.520 1.00 24.21 207 GLU A CA 1
ATOM 720 C C . GLU A 1 93 ? 9.031 12.735 62.473 1.00 24.67 207 GLU A C 1
ATOM 721 O O . GLU A 1 93 ? 8.526 12.601 61.349 1.00 17.95 207 GLU A O 1
ATOM 727 N N . GLU A 1 94 ? 9.681 13.846 62.831 1.00 15.27 208 GLU A N 1
ATOM 728 C CA . GLU A 1 94 ? 9.974 14.867 61.831 1.00 21.72 208 GLU A CA 1
ATOM 729 C C . GLU A 1 94 ? 10.852 14.301 60.722 1.00 16.52 208 GLU A C 1
ATOM 730 O O . GLU A 1 94 ? 10.579 14.504 59.535 1.00 13.24 208 GLU A O 1
ATOM 736 N N . ALA A 1 95 ? 11.925 13.594 61.096 1.00 17.19 209 ALA A N 1
ATOM 737 C CA . ALA A 1 95 ? 12.806 12.987 60.100 1.00 16.14 209 ALA A CA 1
ATOM 738 C C . ALA A 1 95 ? 12.028 12.068 59.168 1.00 15.35 209 ALA A C 1
ATOM 739 O O . ALA A 1 95 ? 12.225 12.094 57.948 1.00 14.22 209 ALA A O 1
ATOM 741 N N . LEU A 1 96 ? 11.136 11.251 59.734 1.00 13.95 210 LEU A N 1
ATOM 742 C CA . LEU A 1 96 ? 10.270 10.389 58.934 1.00 22.66 210 LEU A CA 1
ATOM 743 C C . LEU A 1 96 ? 9.436 11.197 57.951 1.00 16.84 210 LEU A C 1
ATOM 744 O O . LEU A 1 96 ? 9.347 10.857 56.766 1.00 15.60 210 LEU A O 1
ATOM 749 N N . ARG A 1 97 ? 8.783 12.255 58.441 1.00 17.77 211 ARG A N 1
ATOM 750 C CA . ARG A 1 97 ? 7.885 13.032 57.593 1.00 16.51 211 ARG A CA 1
ATOM 751 C C . ARG A 1 97 ? 8.641 13.686 56.443 1.00 12.26 211 ARG A C 1
ATOM 752 O O . ARG A 1 97 ? 8.152 13.723 55.306 1.00 10.51 211 ARG A O 1
ATOM 760 N N . ARG A 1 98 ? 9.840 14.202 56.715 1.00 12.70 212 ARG A N 1
ATOM 761 C CA . ARG A 1 98 ? 10.604 14.866 55.665 1.00 14.33 212 ARG A CA 1
ATOM 762 C C . ARG A 1 98 ? 11.137 13.866 54.649 1.00 14.74 212 ARG A C 1
ATOM 763 O O . ARG A 1 98 ? 11.129 14.139 53.442 1.00 8.96 212 ARG A O 1
ATOM 771 N N . LEU A 1 99 ? 11.615 12.709 55.114 1.00 12.06 213 LEU A N 1
ATOM 772 C CA . LEU A 1 99 ? 12.172 11.729 54.186 1.00 13.35 213 LEU A CA 1
ATOM 773 C C . LEU A 1 99 ? 11.083 11.110 53.320 1.00 14.66 213 LEU A C 1
ATOM 774 O O . LEU A 1 99 ? 11.299 10.854 52.129 1.00 10.02 213 LEU A O 1
ATOM 779 N N . MET A 1 100 ? 9.895 10.885 53.886 1.00 11.36 214 MET A N 1
ATOM 780 C CA . MET A 1 100 ? 8.793 10.415 53.054 1.00 16.71 214 MET A CA 1
ATOM 781 C C . MET A 1 100 ? 8.365 11.482 52.045 1.00 16.47 214 MET A C 1
ATOM 782 O O . MET A 1 100 ? 7.980 11.146 50.919 1.00 14.60 214 MET A O 1
ATOM 787 N N . ASP A 1 101 ? 8.459 12.767 52.417 1.00 12.47 215 ASP A N 1
ATOM 788 C CA . ASP A 1 101 ? 8.224 13.852 51.460 1.00 15.41 215 ASP A CA 1
ATOM 789 C C . ASP A 1 101 ? 9.252 13.848 50.337 1.00 17.26 215 ASP A C 1
ATOM 790 O O . ASP A 1 101 ? 8.917 14.117 49.176 1.00 18.69 215 ASP A O 1
ATOM 795 N N . ALA A 1 102 ? 10.515 13.586 50.673 1.00 14.94 216 ALA A N 1
ATOM 796 C CA . ALA A 1 102 ? 11.577 13.648 49.676 1.00 13.30 216 ALA A CA 1
ATOM 797 C C . ALA A 1 102 ? 11.421 12.559 48.627 1.00 16.63 216 ALA A C 1
ATOM 798 O O . ALA A 1 102 ? 11.636 12.803 47.432 1.00 20.18 216 ALA A O 1
ATOM 800 N N . ARG A 1 103 ? 11.042 11.355 49.044 1.00 13.25 217 ARG A N 1
ATOM 801 C CA . ARG A 1 103 ? 10.934 10.251 48.102 1.00 18.86 217 ARG A CA 1
ATOM 802 C C . ARG A 1 103 ? 9.618 10.257 47.335 1.00 25.90 217 ARG A C 1
ATOM 803 O O . ARG A 1 103 ? 9.385 9.344 46.535 1.00 22.59 217 ARG A O 1
ATOM 811 N N . ARG A 1 104 ? 8.778 11.271 47.534 1.00 21.96 218 ARG A N 1
ATOM 812 C CA . ARG A 1 104 ? 7.443 11.327 46.941 1.00 26.02 218 ARG A CA 1
ATOM 813 C C . ARG A 1 104 ? 7.486 11.402 45.414 1.00 28.75 218 ARG A C 1
ATOM 814 O O . ARG A 1 104 ? 8.138 12.280 44.845 1.00 33.41 218 ARG A O 1
ATOM 822 N N . SER B 1 2 ? 38.051 20.307 194.734 1.00 46.84 116 SER B N 1
ATOM 823 C CA . SER B 1 2 ? 39.342 20.021 194.120 1.00 42.59 116 SER B CA 1
ATOM 824 C C . SER B 1 2 ? 39.356 18.641 193.459 1.00 29.58 116 SER B C 1
ATOM 825 O O . SER B 1 2 ? 38.952 18.504 192.309 1.00 25.77 116 SER B O 1
ATOM 828 N N . SER B 1 3 ? 39.799 17.622 194.202 1.00 24.73 117 SER B N 1
ATOM 829 C CA . SER B 1 3 ? 40.073 16.318 193.598 1.00 24.37 117 SER B CA 1
ATOM 830 C C . SER B 1 3 ? 38.816 15.694 193.004 1.00 24.57 117 SER B C 1
ATOM 831 O O . SER B 1 3 ? 38.843 15.155 191.889 1.00 17.69 117 SER B O 1
ATOM 834 N N . LEU B 1 4 ? 37.712 15.721 193.751 1.00 20.23 118 LEU B N 1
ATOM 835 C CA . LEU B 1 4 ? 36.453 15.234 193.207 1.00 19.29 118 LEU B CA 1
ATOM 836 C C . LEU B 1 4 ? 36.052 16.034 191.976 1.00 17.78 118 LEU B C 1
ATOM 837 O O . LEU B 1 4 ? 35.625 15.462 190.966 1.00 15.01 118 LEU B O 1
ATOM 842 N N . GLN B 1 5 ? 36.208 17.360 192.030 1.00 16.44 119 GLN B N 1
ATOM 843 C CA . GLN B 1 5 ? 35.812 18.180 190.890 1.00 21.67 119 GLN B CA 1
ATOM 844 C C . GLN B 1 5 ? 36.666 17.875 189.666 1.00 16.12 119 GLN B C 1
ATOM 845 O O . GLN B 1 5 ? 36.151 17.819 188.544 1.00 14.92 119 GLN B O 1
ATOM 851 N N . ARG B 1 6 ? 37.973 17.665 189.859 1.00 15.34 120 ARG B N 1
ATOM 852 C CA . ARG B 1 6 ? 38.835 17.362 188.721 1.00 14.82 120 ARG B CA 1
ATOM 853 C C . ARG B 1 6 ? 38.416 16.058 188.053 1.00 13.75 120 ARG B C 1
ATOM 854 O O . ARG B 1 6 ? 38.359 15.972 186.820 1.00 13.19 120 ARG B O 1
ATOM 862 N N . TYR B 1 7 ? 38.103 15.039 188.855 1.00 15.07 121 TYR B N 1
ATOM 863 C CA . TYR B 1 7 ? 37.679 13.751 188.315 1.00 14.87 121 TYR B CA 1
ATOM 864 C C . TYR B 1 7 ? 36.340 13.864 187.590 1.00 14.77 121 TYR B C 1
ATOM 865 O O . TYR B 1 7 ? 36.179 13.341 186.481 1.00 15.93 121 TYR B O 1
ATOM 874 N N . GLU B 1 8 ? 35.357 14.536 188.195 1.00 16.84 122 GLU B N 1
ATOM 875 C CA . GLU B 1 8 ? 34.067 14.632 187.519 1.00 19.81 122 GLU B CA 1
ATOM 876 C C . GLU B 1 8 ? 34.174 15.422 186.219 1.00 16.04 122 GLU B C 1
ATOM 877 O O . GLU B 1 8 ? 33.454 15.128 185.259 1.00 15.59 122 GLU B O 1
ATOM 883 N N . LYS B 1 9 ? 35.100 16.380 186.144 1.00 15.82 123 LYS B N 1
ATOM 884 C CA . LYS B 1 9 ? 35.303 17.101 184.890 1.00 21.47 123 LYS B CA 1
ATOM 885 C C . LYS B 1 9 ? 35.821 16.177 183.793 1.00 18.80 123 LYS B C 1
ATOM 886 O O . LYS B 1 9 ? 35.440 16.313 182.625 1.00 17.45 123 LYS B O 1
ATOM 892 N N . LEU B 1 10 ? 36.692 15.230 184.146 1.00 15.30 124 LEU B N 1
ATOM 893 C CA . LEU B 1 10 ? 37.170 14.274 183.154 1.00 16.65 124 LEU B CA 1
ATOM 894 C C . LEU B 1 10 ? 36.088 13.266 182.791 1.00 17.84 124 LEU B C 1
ATOM 895 O O . LEU B 1 10 ? 35.991 12.849 181.629 1.00 18.83 124 LEU B O 1
ATOM 900 N N . VAL B 1 11 ? 35.279 12.846 183.769 1.00 17.93 125 VAL B N 1
ATOM 901 C CA . VAL B 1 11 ? 34.136 11.988 183.461 1.00 19.32 125 VAL B CA 1
ATOM 902 C C . VAL B 1 11 ? 33.219 12.682 182.466 1.00 19.25 125 VAL B C 1
ATOM 903 O O . VAL B 1 11 ? 32.732 12.065 181.508 1.00 20.50 125 VAL B O 1
ATOM 907 N N . LYS B 1 12 ? 32.967 13.978 182.675 1.00 17.96 126 LYS B N 1
ATOM 908 C CA . LYS B 1 12 ? 32.077 14.706 181.772 1.00 21.74 126 LYS B CA 1
ATOM 909 C C . LYS B 1 12 ? 32.661 14.821 180.373 1.00 19.44 126 LYS B C 1
ATOM 910 O O . LYS B 1 12 ? 31.914 14.795 179.391 1.00 19.08 126 LYS B O 1
ATOM 916 N N . GLU B 1 13 ? 33.983 14.950 180.258 1.00 17.86 127 GLU B N 1
ATOM 917 C CA . GLU B 1 13 ? 34.595 15.007 178.936 1.00 23.81 127 GLU B CA 1
ATOM 918 C C . GLU B 1 13 ? 34.465 13.672 178.219 1.00 19.70 127 GLU B C 1
ATOM 919 O O . GLU B 1 13 ? 34.232 13.628 177.005 1.00 21.37 127 GLU B O 1
ATOM 925 N N . CYS B 1 14 ? 34.617 12.576 178.959 1.00 20.42 128 CYS B N 1
ATOM 926 C CA . CYS B 1 14 ? 34.456 11.249 178.380 1.00 22.16 128 CYS B CA 1
ATOM 927 C C . CYS B 1 14 ? 33.045 11.069 177.835 1.00 24.25 128 CYS B C 1
ATOM 928 O O . CYS B 1 14 ? 32.852 10.527 176.741 1.00 23.96 128 CYS B O 1
ATOM 931 N N . ARG B 1 15 ? 32.046 11.548 178.578 1.00 22.41 129 ARG B N 1
ATOM 932 C CA . ARG B 1 15 ? 30.666 11.473 178.113 1.00 25.20 129 ARG B CA 1
ATOM 933 C C . ARG B 1 15 ? 30.439 12.373 176.903 1.00 23.65 129 ARG B C 1
ATOM 934 O O . ARG B 1 15 ? 29.679 12.017 175.997 1.00 26.02 129 ARG B O 1
ATOM 942 N N . ARG B 1 16 ? 31.087 13.543 176.868 1.00 21.41 130 ARG B N 1
ATOM 943 C CA . ARG B 1 16 ? 30.974 14.409 175.697 1.00 27.33 130 ARG B CA 1
ATOM 944 C C . ARG B 1 16 ? 31.538 13.726 174.459 1.00 27.18 130 ARG B C 1
ATOM 945 O O . ARG B 1 16 ? 30.988 13.857 173.361 1.00 23.23 130 ARG B O 1
ATOM 953 N N . LEU B 1 17 ? 32.635 12.989 174.620 1.00 22.82 131 LEU B N 1
ATOM 954 C CA . LEU B 1 17 ? 33.194 12.244 173.501 1.00 23.04 131 LEU B CA 1
ATOM 955 C C . LEU B 1 17 ? 32.272 11.103 173.088 1.00 25.95 131 LEU B C 1
ATOM 956 O O . LEU B 1 17 ? 32.102 10.835 171.892 1.00 25.25 131 LEU B O 1
ATOM 961 N N . GLU B 1 18 ? 31.656 10.430 174.062 1.00 25.25 132 GLU B N 1
ATOM 962 C CA . GLU B 1 18 ? 30.749 9.333 173.744 1.00 27.07 132 GLU B CA 1
ATOM 963 C C . GLU B 1 18 ? 29.529 9.828 172.975 1.00 29.37 132 GLU B C 1
ATOM 964 O O . GLU B 1 18 ? 29.066 9.158 172.044 1.00 28.51 132 GLU B O 1
ATOM 970 N N . GLU B 1 19 ? 29.003 11.003 173.333 1.00 26.06 133 GLU B N 1
ATOM 971 C CA . GLU B 1 19 ? 27.823 11.506 172.635 1.00 31.94 133 GLU B CA 1
ATOM 972 C C . GLU B 1 19 ? 28.175 12.047 171.252 1.00 33.44 133 GLU B C 1
ATOM 973 O O . GLU B 1 19 ? 27.391 11.891 170.311 1.00 31.49 133 GLU B O 1
ATOM 979 N N . GLU B 1 20 ? 29.347 12.672 171.100 1.00 30.10 134 GLU B N 1
ATOM 980 C CA . GLU B 1 20 ? 29.783 13.100 169.772 1.00 36.26 134 GLU B CA 1
ATOM 981 C C . GLU B 1 20 ? 30.071 11.903 168.875 1.00 36.58 134 GLU B C 1
ATOM 982 O O . GLU B 1 20 ? 29.774 11.929 167.673 1.00 36.82 134 GLU B O 1
ATOM 988 N N . LEU B 1 21 ? 30.667 10.854 169.441 1.00 32.76 135 LEU B N 1
ATOM 989 C CA . LEU B 1 21 ? 30.902 9.627 168.690 1.00 34.80 135 LEU B CA 1
ATOM 990 C C . LEU B 1 21 ? 29.590 9.019 168.208 1.00 39.51 135 LEU B C 1
ATOM 991 O O . LEU B 1 21 ? 29.500 8.531 167.074 1.00 37.35 135 LEU B O 1
ATOM 996 N N . GLU B 1 22 ? 28.560 9.036 169.058 1.00 32.88 136 GLU B N 1
ATOM 997 C CA . GLU B 1 22 ? 27.251 8.538 168.652 1.00 34.76 136 GLU B CA 1
ATOM 998 C C . GLU B 1 22 ? 26.671 9.378 167.522 1.00 42.02 136 GLU B C 1
ATOM 999 O O . GLU B 1 22 ? 26.064 8.844 166.586 1.00 40.28 136 GLU B O 1
ATOM 1005 N N . GLN B 1 23 ? 26.857 10.697 167.591 1.00 36.84 137 GLN B N 1
ATOM 1006 C CA . GLN B 1 23 ? 26.344 11.575 166.546 1.00 40.92 137 GLN B CA 1
ATOM 1007 C C . GLN B 1 23 ? 27.086 11.366 165.231 1.00 45.51 137 GLN B C 1
ATOM 1008 O O . GLN B 1 23 ? 26.461 11.273 164.168 1.00 35.52 137 GLN B O 1
ATOM 1014 N N . LYS B 1 24 ? 28.420 11.296 165.280 1.00 40.97 138 LYS B N 1
ATOM 1015 C CA . LYS B 1 24 ? 29.184 11.074 164.057 1.00 41.41 138 LYS B CA 1
ATOM 1016 C C . LYS B 1 24 ? 28.909 9.698 163.469 1.00 45.93 138 LYS B C 1
ATOM 1017 O O . LYS B 1 24 ? 29.015 9.514 162.251 1.00 48.76 138 LYS B O 1
ATOM 1023 N N . THR B 1 25 ? 28.558 8.724 164.311 1.00 42.23 139 THR B N 1
ATOM 1024 C CA . TH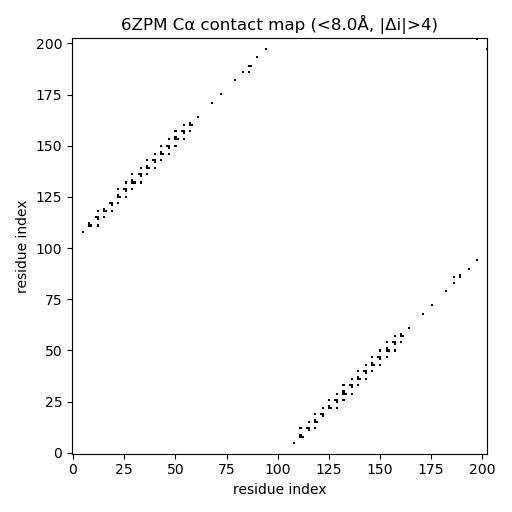R B 1 25 ? 28.186 7.409 163.803 1.00 49.14 139 THR B CA 1
ATOM 1025 C C . THR B 1 25 ? 26.887 7.477 163.011 1.00 49.34 139 THR B C 1
ATOM 1026 O O . THR B 1 25 ? 26.749 6.820 161.971 1.00 39.65 139 THR B O 1
ATOM 1030 N N . HIS B 1 26 ? 25.924 8.272 163.483 1.00 47.26 140 HIS B N 1
ATOM 1031 C CA . HIS B 1 26 ? 24.679 8.439 162.742 1.00 46.23 140 HIS B CA 1
ATOM 1032 C C . HIS B 1 26 ? 24.908 9.201 161.445 1.00 48.74 140 HIS B C 1
ATOM 1033 O O . HIS B 1 26 ? 24.266 8.916 160.429 1.00 43.75 140 HIS B O 1
ATOM 1040 N N . GLU B 1 27 ? 25.819 10.178 161.460 1.00 46.56 141 GLU B N 1
ATOM 1041 C CA . GLU B 1 27 ? 26.078 10.958 160.256 1.00 43.02 141 GLU B CA 1
ATOM 1042 C C . GLU B 1 27 ? 26.842 10.140 159.222 1.00 49.02 141 GLU B C 1
ATOM 1043 O O . GLU B 1 27 ? 26.560 10.228 158.021 1.00 49.52 141 GLU B O 1
ATOM 1049 N N . ALA B 1 28 ? 27.807 9.333 159.669 1.00 44.84 142 ALA B N 1
ATOM 1050 C CA . ALA B 1 28 ? 28.507 8.446 158.745 1.00 48.99 142 ALA B CA 1
ATOM 1051 C C . ALA B 1 28 ? 27.554 7.424 158.138 1.00 54.72 142 ALA B C 1
ATOM 1052 O O . ALA B 1 28 ? 27.694 7.051 156.968 1.00 50.54 142 ALA B O 1
ATOM 1054 N N . SER B 1 29 ? 26.577 6.956 158.920 1.00 51.81 143 SER B N 1
ATOM 1055 C CA . SER B 1 29 ? 25.568 6.057 158.370 1.00 47.88 143 SER B CA 1
ATOM 1056 C C . SER B 1 29 ? 24.705 6.769 157.336 1.00 49.02 143 SER B C 1
ATOM 1057 O O . SER B 1 29 ? 24.391 6.199 156.283 1.00 49.61 143 SER B O 1
ATOM 1060 N N . ASP B 1 30 ? 24.312 8.015 157.617 1.00 45.32 144 ASP B N 1
ATOM 1061 C CA . ASP B 1 30 ? 23.554 8.794 156.642 1.00 45.77 144 ASP B CA 1
ATOM 1062 C C . ASP B 1 30 ? 24.363 9.025 155.371 1.00 50.52 144 ASP B C 1
ATOM 1063 O O . ASP B 1 30 ? 23.816 8.997 154.262 1.00 42.34 144 ASP B O 1
ATOM 1068 N N . ALA B 1 31 ? 25.669 9.262 155.515 1.00 42.21 145 ALA B N 1
ATOM 1069 C CA . ALA B 1 31 ? 26.510 9.516 154.351 1.00 50.37 145 ALA B CA 1
ATOM 1070 C C . ALA B 1 31 ? 26.655 8.267 153.493 1.00 51.14 145 ALA B C 1
ATOM 1071 O O . ALA B 1 31 ? 26.630 8.348 152.259 1.00 46.77 145 ALA B O 1
ATOM 1073 N N . SER B 1 32 ? 26.805 7.102 154.128 1.00 44.92 146 SER B N 1
ATOM 1074 C CA . SER B 1 32 ? 26.926 5.858 153.378 1.00 44.88 146 SER B CA 1
ATOM 1075 C C . SER B 1 32 ? 25.650 5.537 152.616 1.00 51.90 146 SER B C 1
ATOM 1076 O O . SER B 1 32 ? 25.712 4.958 151.526 1.00 50.08 146 SER B O 1
ATOM 1079 N N . GLN B 1 33 ? 24.490 5.899 153.167 1.00 42.74 147 GLN B N 1
ATOM 1080 C CA . GLN B 1 33 ? 23.247 5.771 152.414 1.00 49.53 147 GLN B CA 1
ATOM 1081 C C . GLN B 1 33 ? 23.260 6.673 151.185 1.00 56.10 147 GLN B C 1
ATOM 1082 O O . GLN B 1 33 ? 22.741 6.300 150.126 1.00 48.80 147 GLN B O 1
ATOM 1088 N N . ARG B 1 34 ? 23.866 7.858 151.304 1.00 51.70 148 ARG B N 1
ATOM 1089 C CA . ARG B 1 34 ? 23.863 8.818 150.204 1.00 44.00 148 ARG B CA 1
ATOM 1090 C C . ARG B 1 34 ? 24.866 8.445 149.116 1.00 44.09 148 ARG B C 1
ATOM 1091 O O . ARG B 1 34 ? 24.573 8.604 147.924 1.00 50.39 148 ARG B O 1
ATOM 1099 N N . VAL B 1 35 ? 26.050 7.962 149.502 1.00 43.90 149 VAL B N 1
ATOM 1100 C CA . VAL B 1 35 ? 27.039 7.521 148.517 1.00 44.31 149 VAL B CA 1
ATOM 1101 C C . VAL B 1 35 ? 26.506 6.340 147.720 1.00 53.36 149 VAL B C 1
ATOM 1102 O O . VAL B 1 35 ? 26.601 6.303 146.488 1.00 45.34 149 VAL B O 1
ATOM 1106 N N . ARG B 1 36 ? 25.948 5.349 148.417 1.00 53.85 150 ARG B N 1
ATOM 1107 C CA . ARG B 1 36 ? 25.386 4.190 147.735 1.00 57.90 150 ARG B CA 1
ATOM 1108 C C . ARG B 1 36 ? 24.243 4.595 146.814 1.00 49.09 150 ARG B C 1
ATOM 1109 O O . ARG B 1 36 ? 24.099 4.049 145.714 1.00 48.40 150 ARG B O 1
ATOM 1117 N N . GLN B 1 37 ? 23.421 5.553 147.246 1.00 45.17 151 GLN B N 1
ATOM 1118 C CA . GLN B 1 37 ? 22.350 6.044 146.385 1.00 52.90 151 GLN B CA 1
ATOM 1119 C C . GLN B 1 37 ? 22.913 6.739 145.152 1.00 53.81 151 GLN B C 1
ATOM 1120 O O . GLN B 1 37 ? 22.397 6.567 144.040 1.00 46.11 151 GLN B O 1
ATOM 1126 N N . LEU B 1 38 ? 23.980 7.523 145.326 1.00 53.85 152 LEU B N 1
ATOM 1127 C CA . LEU B 1 38 ? 24.559 8.241 144.196 1.00 51.35 152 LEU B CA 1
ATOM 1128 C C . LEU B 1 38 ? 25.333 7.312 143.272 1.00 49.65 152 LEU B C 1
ATOM 1129 O O . LEU B 1 38 ? 25.346 7.524 142.054 1.00 48.04 152 LEU B O 1
ATOM 1134 N N . GLU B 1 39 ? 25.992 6.290 143.825 1.00 39.38 153 GLU B N 1
ATOM 1135 C CA . GLU B 1 39 ? 26.706 5.339 142.981 1.00 53.88 153 GLU B CA 1
ATOM 1136 C C . GLU B 1 39 ? 25.747 4.527 142.121 1.00 54.22 153 GLU B C 1
ATOM 1137 O O . GLU B 1 39 ? 26.086 4.167 140.987 1.00 48.03 153 GLU B O 1
ATOM 1143 N N . ARG B 1 40 ? 24.553 4.226 142.641 1.00 54.53 154 ARG B N 1
ATOM 1144 C CA . ARG B 1 40 ? 23.539 3.564 141.827 1.00 55.73 154 ARG B CA 1
ATOM 1145 C C . ARG B 1 40 ? 23.050 4.471 140.708 1.00 57.77 154 ARG B C 1
ATOM 1146 O O . ARG B 1 40 ? 22.656 3.984 139.642 1.00 48.82 154 ARG B O 1
ATOM 1154 N N . GLU B 1 41 ? 23.070 5.786 140.927 1.00 50.97 155 GLU B N 1
ATOM 1155 C CA . GLU B 1 41 ? 22.690 6.712 139.869 1.00 55.94 155 GLU B CA 1
ATOM 1156 C C . GLU B 1 41 ? 23.800 6.861 138.835 1.00 50.49 155 GLU B C 1
ATOM 1157 O O . GLU B 1 41 ? 23.532 6.799 137.631 1.00 55.72 155 GLU B O 1
ATOM 1163 N N . THR B 1 42 ? 25.048 7.036 139.282 1.00 49.89 156 THR B N 1
ATOM 1164 C CA . THR B 1 42 ? 26.149 7.258 138.345 1.00 54.34 156 THR B CA 1
ATOM 1165 C C . THR B 1 42 ? 26.327 6.069 137.411 1.00 53.79 156 THR B C 1
ATOM 1166 O O . THR B 1 42 ? 26.478 6.237 136.196 1.00 46.88 156 THR B O 1
ATOM 1170 N N . THR B 1 43 ? 26.318 4.853 137.964 1.00 51.69 157 THR B N 1
ATOM 1171 C CA . THR B 1 43 ? 26.440 3.664 137.125 1.00 60.90 157 THR B CA 1
ATOM 1172 C C . THR B 1 43 ? 25.284 3.569 136.135 1.00 52.68 157 THR B C 1
ATOM 1173 O O . THR B 1 43 ? 25.487 3.228 134.964 1.00 53.28 157 THR B O 1
ATOM 1177 N N . ARG B 1 44 ? 24.066 3.881 136.586 1.00 51.21 158 ARG B N 1
ATOM 1178 C CA . ARG B 1 44 ? 22.919 3.888 135.682 1.00 54.20 158 ARG B CA 1
ATOM 1179 C C . ARG B 1 44 ? 23.066 4.966 134.613 1.00 52.56 158 ARG B C 1
ATOM 1180 O O . ARG B 1 44 ? 22.683 4.759 133.454 1.00 47.41 158 ARG B O 1
ATOM 1188 N N . LEU B 1 45 ? 23.626 6.124 134.983 1.00 45.85 159 LEU B N 1
ATOM 1189 C CA . LEU B 1 45 ? 23.888 7.184 134.010 1.00 52.53 159 LEU B CA 1
ATOM 1190 C C . LEU B 1 45 ? 24.953 6.789 132.996 1.00 52.76 159 LEU B C 1
ATOM 1191 O O . LEU B 1 45 ? 24.778 7.018 131.796 1.00 46.57 159 LEU B O 1
ATOM 1196 N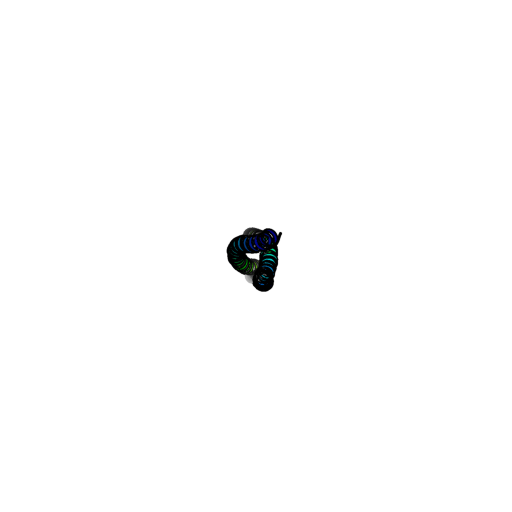 N . MET B 1 46 ? 26.072 6.225 133.456 1.00 52.47 160 MET B N 1
ATOM 1197 C CA . MET B 1 46 ? 27.138 5.853 132.530 1.00 50.11 160 MET B CA 1
ATOM 1198 C C . MET B 1 46 ? 26.669 4.802 131.533 1.00 53.82 160 MET B C 1
ATOM 1199 O O . MET B 1 46 ? 27.151 4.763 130.394 1.00 43.02 160 MET B O 1
ATOM 1204 N N . ARG B 1 47 ? 25.722 3.954 131.937 1.00 55.47 161 ARG B N 1
ATOM 1205 C CA . ARG B 1 47 ? 25.199 2.941 131.030 1.00 53.25 161 ARG B CA 1
ATOM 1206 C C . ARG B 1 47 ? 24.365 3.576 129.924 1.00 48.70 161 ARG B C 1
ATOM 1207 O O . ARG B 1 47 ? 24.566 3.287 128.739 1.00 44.96 161 ARG B O 1
ATOM 1209 N N . ARG B 1 48 ? 23.426 4.455 130.289 1.00 47.14 162 ARG B N 1
ATOM 1210 C CA . ARG B 1 48 ? 22.592 5.077 129.267 1.00 57.60 162 ARG B CA 1
ATOM 1211 C C . ARG B 1 48 ? 23.399 6.012 128.375 1.00 50.83 162 ARG B C 1
ATOM 1212 O O . ARG B 1 48 ? 23.095 6.141 127.185 1.00 44.90 162 ARG B O 1
ATOM 1220 N N . VAL B 1 49 ? 24.424 6.671 128.922 1.00 44.13 163 VAL B N 1
ATOM 1221 C CA . VAL B 1 49 ? 25.331 7.450 128.082 1.00 43.77 163 VAL B CA 1
ATOM 1222 C C . VAL B 1 49 ? 25.994 6.545 127.051 1.00 50.70 163 VAL B C 1
ATOM 1223 O O . VAL B 1 49 ? 26.072 6.875 125.861 1.00 41.10 163 VAL B O 1
ATOM 1227 N N . GLU B 1 50 ? 26.466 5.379 127.493 1.00 42.60 164 GLU B N 1
ATOM 1228 C CA . GLU B 1 50 ? 27.131 4.455 126.582 1.00 51.81 164 GLU B CA 1
ATOM 1229 C C . GLU B 1 50 ? 26.176 3.954 125.505 1.00 49.82 164 GLU B C 1
ATOM 1230 O O . GLU B 1 50 ? 26.561 3.815 124.337 1.00 41.98 164 GLU B O 1
ATOM 1236 N N . GLN B 1 51 ? 24.924 3.679 125.879 1.00 47.28 165 GLN B N 1
ATOM 1237 C CA . GLN B 1 51 ? 23.930 3.269 124.894 1.00 45.65 165 GLN B CA 1
ATOM 1238 C C . GLN B 1 51 ? 23.636 4.393 123.909 1.00 52.04 165 GLN B C 1
ATOM 1239 O O . GLN B 1 51 ? 23.462 4.149 122.708 1.00 50.31 165 GLN B O 1
ATOM 1245 N N . LEU B 1 52 ? 23.590 5.634 124.396 1.00 47.23 166 LEU B N 1
ATOM 1246 C CA . LEU B 1 52 ? 23.296 6.761 123.519 1.00 43.94 166 LEU B CA 1
ATOM 1247 C C . LEU B 1 52 ? 24.441 7.042 122.555 1.00 50.71 166 LEU B C 1
ATOM 1248 O O . LEU B 1 52 ? 24.197 7.435 121.408 1.00 44.95 166 LEU B O 1
ATOM 1253 N N . VAL B 1 53 ? 25.689 6.849 122.991 1.00 43.57 167 VAL B N 1
ATOM 1254 C CA . VAL B 1 53 ? 26.821 7.040 122.087 1.00 48.61 167 VAL B CA 1
ATOM 1255 C C . VAL B 1 53 ? 26.784 6.009 120.966 1.00 48.47 167 VAL B C 1
ATOM 1256 O O . VAL B 1 53 ? 27.018 6.334 119.794 1.00 43.65 167 VAL B O 1
ATOM 1260 N N . SER B 1 54 ? 26.481 4.753 121.305 1.00 46.63 168 SER B N 1
ATOM 1261 C CA . SER B 1 54 ? 26.293 3.735 120.277 1.00 47.30 168 SER B CA 1
ATOM 1262 C C . SER B 1 54 ? 25.122 4.074 119.366 1.00 41.61 168 SER B C 1
ATOM 1263 O O . SER B 1 54 ? 25.151 3.751 118.173 1.00 34.39 168 SER B O 1
ATOM 1266 N N . ALA B 1 55 ? 24.086 4.721 119.906 1.00 38.89 169 ALA B N 1
ATOM 1267 C CA . ALA B 1 55 ? 22.942 5.110 119.087 1.00 48.09 169 ALA B CA 1
ATOM 1268 C C . ALA B 1 55 ? 23.317 6.211 118.103 1.00 42.43 169 ALA B C 1
ATOM 1269 O O . ALA B 1 55 ? 22.980 6.136 116.914 1.00 40.06 169 ALA B O 1
ATOM 1271 N N . VAL B 1 56 ? 24.012 7.246 118.581 1.00 43.59 170 VAL B N 1
ATOM 1272 C CA . VAL B 1 56 ? 24.413 8.343 117.702 1.00 39.79 170 VAL B CA 1
ATOM 1273 C C . VAL B 1 56 ? 25.298 7.823 116.574 1.00 44.72 170 VAL B C 1
ATOM 1274 O O . VAL B 1 56 ? 25.104 8.164 115.401 1.00 41.07 170 VAL B O 1
ATOM 1278 N N . GLU B 1 57 ? 26.279 6.983 116.912 1.00 37.81 171 GLU B N 1
ATOM 1279 C CA . GLU B 1 57 ? 27.139 6.408 115.884 1.00 40.19 171 GLU B CA 1
ATOM 1280 C C . GLU B 1 57 ? 26.348 5.520 114.930 1.00 43.89 171 GLU B C 1
ATOM 1281 O O . GLU B 1 57 ? 26.666 5.453 113.737 1.00 39.74 171 GLU B O 1
ATOM 1287 N N . GLY B 1 58 ? 25.302 4.856 115.428 1.00 38.73 172 GLY B N 1
ATOM 1288 C CA . GLY B 1 58 ? 24.462 4.055 114.554 1.00 35.41 172 GLY B CA 1
ATOM 1289 C C . GLY B 1 58 ? 23.668 4.894 113.569 1.00 43.81 172 GLY B C 1
ATOM 1290 O O . GLY B 1 58 ? 23.564 4.546 112.387 1.00 40.16 172 GLY B O 1
ATOM 1291 N N . GLN B 1 59 ? 23.093 6.006 114.037 1.00 37.51 173 GLN B N 1
ATOM 1292 C CA . GLN B 1 59 ? 22.364 6.894 113.135 1.00 40.10 173 GLN B CA 1
ATOM 1293 C C . GLN B 1 59 ? 23.305 7.554 112.137 1.00 42.56 173 GLN B C 1
ATOM 1294 O O . GLN B 1 59 ? 22.938 7.766 110.974 1.00 35.55 173 GLN B O 1
ATOM 1300 N N . LYS B 1 60 ? 24.522 7.891 112.572 1.00 40.01 174 LYS B N 1
ATOM 1301 C CA . LYS B 1 60 ? 25.492 8.478 111.653 1.00 42.74 174 LYS B CA 1
ATOM 1302 C C . LYS B 1 60 ? 25.909 7.474 110.587 1.00 47.39 174 LYS B C 1
ATOM 1303 O O . LYS B 1 60 ? 26.044 7.829 109.409 1.00 43.28 174 LYS B O 1
ATOM 1309 N N . GLN B 1 61 ? 26.113 6.213 110.980 1.00 40.05 175 GLN B N 1
ATOM 1310 C CA . GLN B 1 61 ? 26.396 5.169 110.001 1.00 46.56 175 GLN B CA 1
ATOM 1311 C C . GLN B 1 61 ? 25.215 4.968 109.060 1.00 44.52 175 GLN B C 1
ATOM 1312 O O . GLN B 1 61 ? 25.397 4.819 107.846 1.00 47.54 175 GLN B O 1
ATOM 1318 N N . LYS B 1 62 ? 23.993 4.975 109.600 1.00 45.44 176 LYS B N 1
ATOM 1319 C CA . LYS B 1 62 ? 22.812 4.758 108.771 1.00 48.18 176 LYS B CA 1
ATOM 1320 C C . LYS B 1 62 ? 22.628 5.869 107.745 1.00 44.39 176 LYS B C 1
ATOM 1321 O O . LYS B 1 62 ? 22.130 5.619 106.641 1.00 38.00 176 LYS B O 1
ATOM 1327 N N . LEU B 1 63 ? 23.025 7.097 108.079 1.00 45.18 177 LEU B N 1
ATOM 1328 C CA . LEU B 1 63 ? 22.910 8.175 107.104 1.00 42.70 177 LEU B CA 1
ATOM 1329 C C . LEU B 1 63 ? 23.910 7.994 105.967 1.00 42.42 177 LEU B C 1
ATOM 1330 O O . LEU B 1 63 ? 23.568 8.199 104.797 1.00 33.61 177 LEU B O 1
ATOM 1335 N N . ASP B 1 64 ? 25.147 7.601 106.288 1.00 40.64 178 ASP B N 1
ATOM 1336 C CA . ASP B 1 64 ? 26.117 7.307 105.236 1.00 39.92 178 ASP B CA 1
ATOM 1337 C C . ASP B 1 64 ? 25.646 6.159 104.358 1.00 38.47 178 ASP B C 1
ATOM 1338 O O . ASP B 1 64 ? 25.976 6.110 103.167 1.00 28.64 178 ASP B O 1
ATOM 1343 N N . GLU B 1 65 ? 24.881 5.227 104.929 1.00 37.19 179 GLU B N 1
ATOM 1344 C CA . GLU B 1 65 ? 24.398 4.088 104.160 1.00 38.25 179 GLU B CA 1
ATOM 1345 C C . GLU B 1 65 ? 23.267 4.494 103.225 1.00 35.41 179 GLU B C 1
ATOM 1346 O O . GLU B 1 65 ? 23.229 4.060 102.069 1.00 27.69 179 GLU B O 1
ATOM 1352 N N . THR B 1 66 ? 22.337 5.323 103.707 1.00 31.83 180 THR B N 1
ATOM 1353 C CA . THR B 1 66 ? 21.274 5.826 102.842 1.00 34.22 180 THR B CA 1
ATOM 1354 C C . THR B 1 66 ? 21.845 6.626 101.679 1.00 32.36 180 THR B C 1
ATOM 1355 O O . THR B 1 66 ? 21.373 6.508 100.541 1.00 22.67 180 THR B O 1
ATOM 1359 N N . GLU B 1 67 ? 22.871 7.440 101.942 1.00 30.72 181 GLU B N 1
ATOM 1360 C CA . GLU B 1 67 ? 23.496 8.198 100.865 1.00 34.91 181 GLU B CA 1
ATOM 1361 C C . GLU B 1 67 ? 24.204 7.278 99.878 1.00 33.64 181 GLU B C 1
ATOM 1362 O O . GLU B 1 67 ? 24.144 7.503 98.666 1.00 29.63 181 GLU B O 1
ATOM 1368 N N . ALA B 1 68 ? 24.866 6.228 100.374 1.00 24.87 182 ALA B N 1
ATOM 1369 C CA . ALA B 1 68 ? 25.577 5.317 99.482 1.00 28.73 182 ALA B CA 1
ATOM 1370 C C . ALA B 1 68 ? 24.613 4.552 98.583 1.00 28.99 182 ALA B C 1
ATOM 1371 O O . ALA B 1 68 ? 24.893 4.351 97.394 1.00 22.80 182 ALA B O 1
ATOM 1373 N N . LYS B 1 69 ? 23.491 4.143 99.136 1.00 26.11 183 LYS B N 1
ATOM 1374 C CA . LYS B 1 69 ? 22.505 3.395 98.337 1.00 29.23 183 LYS B CA 1
ATOM 1375 C C . LYS B 1 69 ? 21.890 4.316 97.283 1.00 24.75 183 LYS B C 1
ATOM 1376 O O . LYS B 1 69 ? 21.687 3.865 96.203 1.00 22.73 183 LYS B O 1
ATOM 1382 N N . HIS B 1 70 ? 21.595 5.551 97.658 1.00 23.27 184 HIS B N 1
ATOM 1383 C CA . HIS B 1 70 ? 20.951 6.492 96.750 1.00 27.33 184 HIS B CA 1
ATOM 1384 C C . HIS B 1 70 ? 21.863 6.836 95.577 1.00 25.82 184 HIS B C 1
ATOM 1385 O O . HIS B 1 70 ? 21.430 6.825 94.419 1.00 18.86 184 HIS B O 1
ATOM 1392 N N . LYS B 1 71 ? 23.137 7.133 95.858 1.00 27.18 185 LYS B N 1
ATOM 1393 C CA . LYS B 1 71 ? 24.065 7.506 94.794 1.00 27.50 185 LYS B CA 1
ATOM 1394 C C . LYS B 1 71 ? 24.212 6.390 93.763 1.00 20.02 185 LYS B C 1
ATOM 1395 O O . LYS B 1 71 ? 24.361 6.659 92.576 1.00 19.55 185 LYS B O 1
ATOM 1401 N N . LEU B 1 72 ? 24.112 5.140 94.223 1.00 22.06 186 LEU B N 1
ATOM 1402 C CA . LEU B 1 72 ? 24.173 3.899 93.391 1.00 25.94 186 LEU B CA 1
ATOM 1403 C C . LEU B 1 72 ? 22.875 3.747 92.575 1.00 19.50 186 LEU B C 1
ATOM 1404 O O . LEU B 1 72 ? 22.960 3.438 91.449 1.00 19.09 186 LEU B O 1
ATOM 1409 N N . GLU B 1 73 ? 21.723 3.955 93.191 1.00 19.84 187 GLU B N 1
ATOM 1410 C CA . GLU B 1 73 ? 20.414 3.964 92.549 1.00 22.10 187 GLU B CA 1
ATOM 1411 C C . GLU B 1 73 ? 20.388 4.997 91.433 1.00 18.36 187 GLU B C 1
ATOM 1412 O O . GLU B 1 73 ? 19.969 4.707 90.310 1.00 18.64 187 GLU B O 1
ATOM 1418 N N . LEU B 1 74 ? 20.887 6.204 91.721 1.00 18.27 188 LEU B N 1
ATOM 1419 C CA . LEU B 1 74 ? 21.001 7.240 90.698 1.00 20.43 188 LEU B CA 1
ATOM 1420 C C . LEU B 1 74 ? 21.877 6.782 89.540 1.00 20.35 188 LEU B C 1
ATOM 1421 O O . LEU B 1 74 ? 21.538 6.991 88.370 1.00 15.80 188 LEU B O 1
ATOM 1426 N N . ALA B 1 75 ? 23.024 6.169 89.845 1.00 18.32 189 ALA B N 1
ATOM 1427 C CA . ALA B 1 75 ? 23.915 5.725 88.777 1.00 17.58 189 ALA B CA 1
ATOM 1428 C C . ALA B 1 75 ? 23.287 4.606 87.955 1.00 16.96 189 ALA B C 1
ATOM 1429 O O . ALA B 1 75 ? 23.467 4.549 86.731 1.00 16.45 189 ALA B O 1
ATOM 1431 N N . GLU B 1 76 ? 22.552 3.702 88.604 1.00 17.15 190 GLU B N 1
ATOM 1432 C CA . GLU B 1 76 ? 21.895 2.637 87.854 1.00 16.83 190 GLU B CA 1
ATOM 1433 C C . GLU B 1 76 ? 20.787 3.194 86.969 1.00 15.45 190 GLU B C 1
ATOM 1434 O O . GLU B 1 76 ? 20.658 2.801 85.804 1.00 14.83 190 GLU B O 1
ATOM 1440 N N . ILE B 1 77 ? 19.989 4.119 87.502 1.00 16.14 191 ILE B N 1
ATOM 1441 C CA . ILE B 1 77 ? 18.928 4.745 86.716 1.00 14.66 191 ILE B CA 1
ATOM 1442 C C . ILE B 1 77 ? 19.512 5.475 85.507 1.00 16.79 191 ILE B C 1
ATOM 1443 O O . ILE B 1 77 ? 19.000 5.348 84.388 1.00 12.54 191 ILE B O 1
ATOM 1448 N N A GLU B 1 78 ? 20.58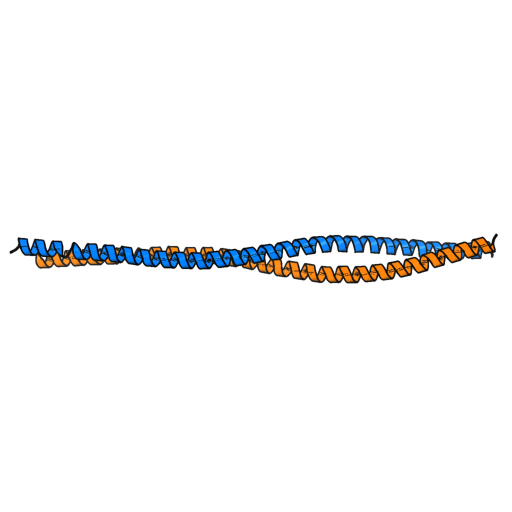5 6.236 85.717 0.55 17.12 192 GLU B N 1
ATOM 1449 N N B GLU B 1 78 ? 20.587 6.234 85.716 0.45 17.13 192 GLU B N 1
ATOM 1450 C CA A GLU B 1 78 ? 21.195 6.977 84.615 0.55 16.67 192 GLU B CA 1
ATOM 1451 C CA B GLU B 1 78 ? 21.195 6.976 84.612 0.45 16.68 192 GLU B CA 1
ATOM 1452 C C A GLU B 1 78 ? 21.699 6.040 83.525 0.55 17.00 192 GLU B C 1
ATOM 1453 C C B GLU B 1 78 ? 21.704 6.041 83.524 0.45 16.96 192 GLU B C 1
ATOM 1454 O O A GLU B 1 78 ? 21.518 6.311 82.331 0.55 13.44 192 GLU B O 1
ATOM 1455 O O B GLU B 1 78 ? 21.536 6.318 82.329 0.45 13.54 192 GLU B O 1
ATOM 1466 N N . ASN B 1 79 ? 22.338 4.933 83.914 1.00 13.98 193 ASN B N 1
ATOM 1467 C CA . ASN B 1 79 ? 22.816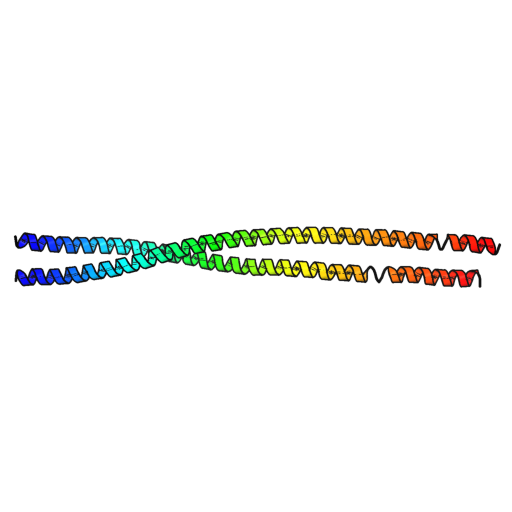 3.977 82.924 1.00 13.96 193 ASN B CA 1
ATOM 1468 C C . ASN B 1 79 ? 21.660 3.369 82.140 1.00 13.29 193 ASN B C 1
ATOM 1469 O O . ASN B 1 79 ? 21.726 3.269 80.912 1.00 12.14 193 ASN B O 1
ATOM 1474 N N A ARG B 1 80 ? 20.597 2.955 82.832 0.42 14.19 194 ARG B N 1
ATOM 1475 N N B ARG B 1 80 ? 20.592 2.975 82.835 0.58 13.71 194 ARG B N 1
ATOM 1476 C CA A ARG B 1 80 ? 19.464 2.352 82.134 0.42 14.19 194 ARG B CA 1
ATOM 1477 C CA B ARG B 1 80 ? 19.454 2.353 82.163 0.58 13.63 194 ARG B CA 1
ATOM 1478 C C A ARG B 1 80 ? 18.827 3.338 81.163 0.42 13.64 194 ARG B C 1
ATOM 1479 C C B ARG B 1 80 ? 18.780 3.322 81.197 0.58 13.48 194 ARG B C 1
ATOM 1480 O O A ARG B 1 80 ? 18.487 2.973 80.032 0.42 13.62 194 ARG B O 1
ATOM 1481 O O B ARG B 1 80 ? 18.362 2.927 80.103 0.58 13.58 194 ARG B O 1
ATOM 1496 N N . HIS B 1 81 ? 18.676 4.598 81.581 1.00 10.76 195 HIS B N 1
ATOM 1497 C CA . HIS B 1 81 ? 18.053 5.598 80.715 1.00 10.56 195 HIS B CA 1
ATOM 1498 C C . HIS B 1 81 ? 18.897 5.887 79.476 1.00 12.75 195 HIS B C 1
ATOM 1499 O O . HIS B 1 81 ? 18.357 6.047 78.378 1.00 11.15 195 HIS B O 1
ATOM 1506 N N . GLU B 1 82 ? 20.220 5.985 79.632 1.00 14.18 196 GLU B N 1
ATOM 1507 C CA . GLU B 1 82 ? 21.077 6.226 78.474 1.00 15.94 196 GLU B CA 1
ATOM 1508 C C . GLU B 1 82 ? 21.018 5.066 77.489 1.00 15.13 196 GLU B C 1
ATOM 1509 O O . GLU B 1 82 ? 21.024 5.275 76.271 1.00 11.80 196 GLU B O 1
ATOM 1515 N N . LEU B 1 83 ? 20.988 3.834 77.996 1.00 13.84 197 LEU B N 1
ATOM 1516 C CA . LEU B 1 83 ? 20.849 2.681 77.113 1.00 17.59 197 LEU B CA 1
ATOM 1517 C C . LEU B 1 83 ? 19.498 2.678 76.408 1.00 15.54 197 LEU B C 1
ATOM 1518 O O . LEU B 1 83 ? 19.405 2.293 75.235 1.00 15.57 197 LEU B O 1
ATOM 1523 N N . GLU B 1 84 ? 18.436 3.096 77.105 1.00 11.48 198 GLU B N 1
ATOM 1524 C CA . GLU B 1 84 ? 17.123 3.172 76.470 1.00 16.94 198 GLU B CA 1
ATOM 1525 C C . GLU B 1 84 ? 17.120 4.202 75.348 1.00 15.83 198 GLU B C 1
ATOM 1526 O O . GLU B 1 84 ? 16.541 3.968 74.281 1.00 12.78 198 GLU B O 1
ATOM 1532 N N . ILE B 1 85 ? 17.777 5.342 75.561 1.00 11.59 199 ILE B N 1
ATOM 1533 C CA . ILE B 1 85 ? 17.869 6.346 74.506 1.00 13.53 199 ILE B CA 1
ATOM 1534 C C . ILE B 1 85 ? 18.698 5.820 73.340 1.00 20.13 199 ILE B C 1
ATOM 1535 O O . ILE B 1 85 ? 18.357 6.035 72.170 1.00 15.90 199 ILE B O 1
ATOM 1540 N N . GLN B 1 86 ? 19.789 5.106 73.635 1.00 13.40 200 GLN B N 1
ATOM 1541 C CA . GLN B 1 86 ? 20.579 4.505 72.565 1.00 17.51 200 GLN B CA 1
ATOM 1542 C C . GLN B 1 86 ? 19.763 3.474 71.791 1.00 19.47 200 GLN B C 1
ATOM 1543 O O . GLN B 1 86 ? 19.878 3.376 70.563 1.00 17.98 200 GLN B O 1
ATOM 1549 N N . SER B 1 87 ? 18.923 2.708 72.492 1.00 15.94 201 SER B N 1
ATOM 1550 C CA . SER B 1 87 ? 18.068 1.730 71.824 1.00 25.64 201 SER B CA 1
ATOM 1551 C C . SER B 1 87 ? 17.114 2.405 70.846 1.00 22.62 201 SER B C 1
ATOM 1552 O O . SER B 1 87 ? 16.917 1.921 69.725 1.00 20.26 201 SER B O 1
ATOM 1555 N N . LYS B 1 88 ? 16.505 3.522 71.255 1.00 20.42 202 LYS B N 1
ATOM 1556 C CA . LYS B 1 88 ? 15.638 4.268 70.348 1.00 18.88 202 LYS B CA 1
ATOM 1557 C C . LYS B 1 88 ? 16.399 4.733 69.115 1.00 17.61 202 LYS B C 1
ATOM 1558 O O . LYS B 1 88 ? 15.893 4.638 67.992 1.00 15.93 202 LYS B O 1
ATOM 1564 N N . MET B 1 89 ? 17.613 5.247 69.308 1.00 18.81 203 MET B N 1
ATOM 1565 C CA . MET B 1 89 ? 18.411 5.703 68.176 1.00 19.44 203 MET B CA 1
ATOM 1566 C C . MET B 1 89 ? 18.753 4.552 67.239 1.00 17.45 203 MET B C 1
ATOM 1567 O O . MET B 1 89 ? 18.661 4.694 66.013 1.00 18.06 203 MET B O 1
ATOM 1572 N N . SER B 1 90 ? 19.145 3.404 67.798 1.00 17.22 204 SER B N 1
ATOM 1573 C CA . SER B 1 90 ? 19.414 2.222 66.982 1.00 26.50 204 SER B CA 1
ATOM 1574 C C . SER B 1 90 ? 18.194 1.827 66.158 1.00 23.13 204 SER B C 1
ATOM 1575 O O . SER B 1 90 ? 18.302 1.561 64.952 1.00 19.52 204 SER B O 1
ATOM 1578 N N . SER B 1 91 ? 17.021 1.770 66.796 1.00 21.96 205 SER B N 1
ATOM 1579 C CA . SER B 1 91 ? 15.800 1.397 66.087 1.00 22.56 205 SER B CA 1
ATOM 1580 C C . SER B 1 91 ? 15.473 2.402 64.991 1.00 21.64 205 SER B C 1
ATOM 1581 O O . SER B 1 91 ? 15.054 2.021 63.892 1.00 18.73 205 SER B O 1
ATOM 1584 N N . HIS B 1 92 ? 15.654 3.693 65.279 1.00 15.56 206 HIS B N 1
ATOM 1585 C CA . HIS B 1 92 ? 15.391 4.729 64.284 1.00 23.06 206 HIS B CA 1
ATOM 1586 C C . HIS B 1 92 ? 16.288 4.560 63.065 1.00 21.92 206 HIS B C 1
ATOM 1587 O O . HIS B 1 92 ? 15.834 4.713 61.926 1.00 25.56 206 HIS B O 1
ATOM 1594 N N . GLU B 1 93 ? 17.562 4.226 63.284 1.00 23.45 207 GLU B N 1
ATOM 1595 C CA . GLU B 1 93 ? 18.487 4.022 62.173 1.00 20.94 207 GLU B CA 1
ATOM 1596 C C . GLU B 1 93 ? 18.083 2.824 61.322 1.00 24.47 207 GLU B C 1
ATOM 1597 O O . GLU B 1 93 ? 18.138 2.887 60.088 1.00 29.63 207 GLU B O 1
ATOM 1603 N N . GLU B 1 94 ? 17.689 1.720 61.956 1.00 20.60 208 GLU B N 1
ATOM 1604 C CA . GLU B 1 94 ? 17.211 0.572 61.194 1.00 27.27 208 GLU B CA 1
ATOM 1605 C C . GLU B 1 94 ? 15.938 0.919 60.429 1.00 23.28 208 GLU B C 1
ATOM 1606 O O . GLU B 1 94 ? 15.775 0.519 59.269 1.00 21.89 208 GLU B O 1
ATOM 1612 N N . ALA B 1 95 ? 15.034 1.682 61.050 1.00 14.83 209 ALA B N 1
ATOM 1613 C CA . ALA B 1 95 ? 13.818 2.098 60.356 1.00 21.61 209 ALA B CA 1
ATOM 1614 C C . ALA B 1 95 ? 14.149 2.914 59.114 1.00 27.16 209 ALA B C 1
ATOM 1615 O O . ALA B 1 95 ? 13.620 2.654 58.026 1.00 17.60 209 ALA B O 1
ATOM 1617 N N . LEU B 1 96 ? 15.032 3.907 59.256 1.00 21.76 210 LEU B N 1
ATOM 1618 C CA . LEU B 1 96 ? 15.406 4.737 58.114 1.00 28.77 210 LEU B CA 1
ATOM 1619 C C . LEU B 1 96 ? 16.087 3.912 57.031 1.00 27.66 210 LEU B C 1
ATOM 1620 O O . LEU B 1 96 ? 15.870 4.143 55.836 1.00 33.26 210 LEU B O 1
ATOM 1625 N N . ARG B 1 97 ? 16.915 2.946 57.431 1.00 29.02 211 ARG B N 1
ATOM 1626 C CA . ARG B 1 97 ? 17.605 2.101 56.465 1.00 34.90 211 ARG B CA 1
ATOM 1627 C C . ARG B 1 97 ? 16.628 1.221 55.694 1.00 31.83 211 ARG B C 1
ATOM 1628 O O . ARG B 1 97 ? 16.824 0.961 54.502 1.00 34.80 211 ARG B O 1
ATOM 1636 N N . ARG B 1 98 ? 15.572 0.748 56.352 1.00 25.04 212 ARG B N 1
ATOM 1637 C CA . ARG B 1 98 ? 14.605 -0.089 55.657 1.00 23.68 212 ARG B CA 1
ATOM 1638 C C . ARG B 1 98 ? 13.645 0.729 54.802 1.00 31.18 212 ARG B C 1
ATOM 1639 O O . ARG B 1 98 ? 13.147 0.226 53.789 1.00 29.24 212 ARG B O 1
ATOM 1647 N N . LEU B 1 99 ? 13.377 1.979 55.182 1.00 22.72 213 LEU B N 1
ATOM 1648 C CA . LEU B 1 99 ? 12.462 2.802 54.399 1.00 24.15 213 LEU B CA 1
ATOM 1649 C C . LEU B 1 99 ? 13.153 3.464 53.215 1.00 27.87 213 LEU B C 1
ATOM 1650 O O . LEU B 1 99 ? 12.525 3.669 52.173 1.00 29.45 213 LEU B O 1
ATOM 1655 N N . MET B 1 100 ? 14.431 3.783 53.350 1.00 19.10 214 MET B N 1
ATOM 1656 C CA . MET B 1 100 ? 15.179 4.522 52.310 1.00 32.97 214 MET B CA 1
ATOM 1657 C C . MET B 1 100 ? 16.023 3.566 51.486 1.00 38.12 214 MET B C 1
ATOM 1658 O O . MET B 1 100 ? 16.420 3.912 50.402 1.00 38.87 214 MET B O 1
ATOM 1663 N N . ASP B 1 101 ? 16.276 2.416 52.072 1.00 40.80 215 ASP B N 1
ATOM 1664 C CA . ASP B 1 101 ? 17.008 1.295 51.460 1.00 49.83 215 ASP B CA 1
ATOM 1665 C C . ASP B 1 101 ? 18.462 1.717 51.247 1.00 57.84 215 ASP B C 1
ATOM 1666 O O . ASP B 1 101 ? 19.260 1.398 52.121 1.00 56.07 215 ASP B O 1
#

Radius of gyration: 43.85 Å; Cα contacts (8 Å, |Δi|>4): 82; chains: 2; bounding box: 38×20×148 Å

InterPro domains:
  IPR036420 BRCT domain superfamily [G3DSA:3.40.50.10190] (499-596)
  IPR036420 BRCT domain superfamily [SSF52113] (507-589)

B-factor: mean 36.83, std 14.47, range [8.96, 90.44]

Solvent-accessible surface area: 14974 Å² total

Sequence (203 aa):
SSLQRYEKLVK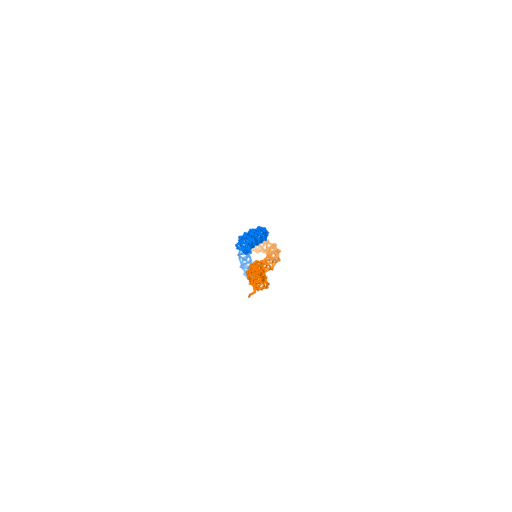ECRRLEEELEQKTHEASDASQRVRQLERETTRLMRRVEQLVSAVEGQKQKLDETEAKHKLELAEIENRHELEIQSKMSSHHEEALRRLMDARRSSLQRYEKLVKECRRLEEELEQKTHEASDASQRVRQLERETTRLMRRVEQLVSAVEGQKQKLDETEAKHKLELAEIEENRRHELEIQSKMSSHEEALRRLMD